Protein AF-A0A1B6MDN5-F1 (afdb_monomer_lite)

Secondary structure (DSSP, 8-state):
-PPP---STT-EE---TTT-GGGTTS---GGGGSS---TTPPP--SS---EEEEEE-TTSGGGHHHHHHHHHHHHTT-S-EEEEEE---SSS-TTT-HHHHHHHHHHHHHHHT-HHHHHHHHHHHHHHHHHH-SS---HHHHHHHHHHH-TT--HHHHHSTT-TT--SHHHHHHHHHHHT--SSSEEEETTEEPPGGG-

Sequence (199 aa):
DYAIDIRDSAVQWINDIELDKQYRRWSSSLMDLLRPTFPGMLRSVRKNLYNLVIIGDPSQRAVWPLVKLMESFYVHTAPLRLGMVFAVNSTATGQEDAGVALLNAYNYVAELKDPYQGLSFITDVYATVKTEGDRDVEVSDVVKLLRVRYHSADVEEILGPDTDYDTGRKLASDFVQRSGLRNMPQALINGIPLPEKSL

Radius of gyration: 17.39 Å; chains: 1; bounding box: 49×42×45 Å

InterPro domains:
  IPR009448 UDP-glucose:Glycoprotein Glucosyltransferase [PTHR11226] (2-197)
  IPR040692 UGGT, thioredoxin-like domain 3 [PF18402] (4-197)

pLDDT: mean 91.29, std 6.06, range [58.41, 97.44]

Organism: NCBI:txid36148

Structure (mmCIF, N/CA/C/O backbone):
data_AF-A0A1B6MDN5-F1
#
_entry.id   AF-A0A1B6MDN5-F1
#
loop_
_atom_site.group_PDB
_atom_site.id
_atom_site.type_symbol
_atom_site.label_atom_id
_atom_site.label_alt_id
_atom_site.label_comp_id
_atom_site.label_asym_id
_atom_site.label_entity_id
_atom_site.label_seq_id
_atom_site.pdbx_PDB_ins_code
_atom_site.Cartn_x
_atom_site.Cartn_y
_atom_site.Cartn_z
_atom_site.occupancy
_atom_site.B_iso_or_equiv
_atom_site.auth_seq_id
_atom_site.auth_comp_id
_atom_site.auth_asym_id
_atom_site.auth_atom_id
_atom_site.pdbx_PDB_model_num
ATOM 1 N N . ASP A 1 1 ? 12.233 -23.278 0.253 1.00 59.94 1 ASP A N 1
ATOM 2 C CA . ASP A 1 1 ? 11.385 -22.148 0.669 1.00 59.94 1 ASP A CA 1
ATOM 3 C C . ASP A 1 1 ? 10.035 -22.220 -0.006 1.00 59.94 1 ASP A C 1
ATOM 5 O O . ASP A 1 1 ? 9.971 -22.517 -1.194 1.00 59.94 1 ASP A O 1
ATOM 9 N N . TYR A 1 2 ? 8.969 -22.033 0.770 1.00 79.00 2 TYR A N 1
ATOM 10 C CA . TYR A 1 2 ? 7.607 -21.956 0.250 1.00 79.00 2 TYR A CA 1
ATOM 11 C C . TYR A 1 2 ? 7.322 -20.508 -0.146 1.00 79.00 2 TYR A C 1
ATOM 13 O O . TYR A 1 2 ? 7.561 -19.596 0.644 1.00 79.00 2 TYR A O 1
ATOM 21 N N . ALA A 1 3 ? 6.841 -20.307 -1.371 1.00 85.12 3 ALA A N 1
ATOM 22 C CA . ALA A 1 3 ? 6.380 -19.007 -1.837 1.00 85.12 3 ALA A CA 1
ATOM 23 C C . ALA A 1 3 ? 4.860 -18.914 -1.660 1.00 85.12 3 ALA A C 1
ATOM 25 O O . ALA A 1 3 ? 4.128 -19.830 -2.039 1.00 85.12 3 ALA A O 1
ATOM 26 N N . ILE A 1 4 ? 4.400 -17.809 -1.085 1.00 89.88 4 ILE A N 1
ATOM 27 C CA . ILE A 1 4 ? 2.988 -17.444 -0.983 1.00 89.88 4 ILE A CA 1
ATOM 28 C C . ILE A 1 4 ? 2.572 -16.788 -2.305 1.00 89.88 4 ILE A C 1
ATOM 30 O O . ILE A 1 4 ? 3.317 -15.977 -2.861 1.00 89.88 4 ILE A O 1
ATOM 34 N N . ASP A 1 5 ? 1.387 -17.126 -2.820 1.00 89.69 5 ASP A N 1
ATOM 35 C CA . ASP A 1 5 ? 0.857 -16.471 -4.019 1.00 89.69 5 ASP A CA 1
ATOM 36 C C . ASP A 1 5 ? 0.409 -15.042 -3.685 1.00 89.69 5 ASP A C 1
ATOM 38 O O . ASP A 1 5 ? -0.592 -14.832 -3.009 1.00 89.69 5 ASP A O 1
ATOM 42 N N . ILE A 1 6 ? 1.168 -14.056 -4.162 1.00 90.56 6 ILE A N 1
ATOM 43 C CA . ILE A 1 6 ? 0.928 -12.621 -3.944 1.00 90.56 6 ILE A CA 1
ATOM 44 C C . ILE A 1 6 ? 0.023 -11.983 -5.006 1.00 90.56 6 ILE A C 1
ATOM 46 O O . ILE A 1 6 ? -0.159 -10.769 -5.007 1.00 90.56 6 ILE A O 1
ATOM 50 N N . ARG A 1 7 ? -0.544 -12.766 -5.933 1.00 89.06 7 ARG A N 1
ATOM 51 C CA . ARG A 1 7 ? -1.483 -12.270 -6.962 1.00 89.06 7 ARG A CA 1
ATOM 52 C C . ARG A 1 7 ? -2.922 -12.164 -6.445 1.00 89.06 7 ARG A C 1
ATOM 54 O O . ARG A 1 7 ? -3.866 -12.159 -7.231 1.00 89.06 7 ARG A O 1
ATOM 61 N N . ASP A 1 8 ? -3.085 -12.125 -5.130 1.00 89.88 8 ASP A N 1
ATOM 62 C CA . ASP A 1 8 ? -4.377 -12.077 -4.463 1.00 89.88 8 ASP A CA 1
ATOM 63 C C . ASP A 1 8 ? -4.956 -10.653 -4.456 1.00 89.88 8 ASP A C 1
ATOM 65 O O . ASP A 1 8 ? -4.220 -9.667 -4.417 1.00 89.88 8 ASP A O 1
ATOM 69 N N . SER A 1 9 ? -6.287 -10.542 -4.471 1.00 90.69 9 SER A N 1
ATOM 70 C CA . SER A 1 9 ? -6.995 -9.253 -4.408 1.00 90.69 9 SER A CA 1
ATOM 71 C C . SER A 1 9 ? -6.879 -8.572 -3.041 1.00 90.69 9 SER A C 1
ATOM 73 O O . SER A 1 9 ? -7.203 -7.396 -2.915 1.00 90.69 9 SER A O 1
ATOM 75 N N . ALA A 1 10 ? -6.401 -9.291 -2.025 1.00 92.56 10 ALA A N 1
ATOM 76 C CA . ALA A 1 10 ? -6.042 -8.731 -0.729 1.00 92.56 10 ALA A CA 1
ATOM 77 C C . ALA A 1 10 ? -4.851 -7.759 -0.780 1.00 92.56 10 ALA A C 1
ATOM 79 O O . ALA A 1 10 ? -4.702 -6.931 0.119 1.00 92.56 10 ALA A O 1
ATOM 80 N N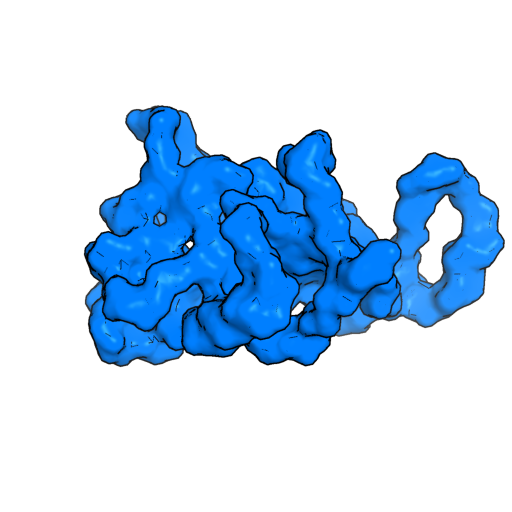 . VAL A 1 11 ? -3.982 -7.871 -1.793 1.00 95.19 11 VAL A N 1
ATOM 81 C CA . VAL A 1 11 ? -2.799 -7.013 -1.922 1.00 95.19 11 VAL A CA 1
ATOM 82 C C . VAL A 1 11 ? -3.194 -5.691 -2.566 1.00 95.19 11 VAL A C 1
ATOM 84 O O . VAL A 1 11 ? -3.535 -5.638 -3.749 1.00 95.19 11 VAL A O 1
ATOM 87 N N . GLN A 1 12 ? -3.085 -4.607 -1.803 1.00 95.25 12 GLN A N 1
ATOM 88 C CA . GLN A 1 12 ? -3.268 -3.258 -2.318 1.00 95.25 12 GLN A CA 1
ATOM 89 C C . GLN A 1 12 ? -1.948 -2.757 -2.907 1.00 95.25 12 GLN A C 1
ATOM 91 O O . GLN A 1 12 ? -0.965 -2.549 -2.194 1.00 95.25 12 GLN A O 1
ATOM 96 N N . TRP A 1 13 ? -1.906 -2.618 -4.232 1.00 96.50 13 TRP A N 1
ATOM 97 C CA . TRP A 1 13 ? -0.719 -2.172 -4.961 1.00 96.50 13 TRP A CA 1
ATOM 98 C C . TRP A 1 13 ? -0.616 -0.648 -4.968 1.00 96.50 13 TRP A C 1
ATOM 100 O O . TRP A 1 13 ? -1.558 0.041 -5.347 1.00 96.50 13 TRP A O 1
ATOM 110 N N . ILE A 1 14 ? 0.555 -0.134 -4.601 1.00 96.75 14 ILE A N 1
ATOM 111 C CA . ILE A 1 14 ? 0.814 1.309 -4.490 1.00 96.75 14 ILE A CA 1
ATOM 112 C C . ILE A 1 14 ? 1.334 1.896 -5.801 1.00 96.75 14 ILE A C 1
ATOM 114 O O . ILE A 1 14 ? 1.105 3.066 -6.095 1.00 96.75 14 ILE A O 1
ATOM 118 N N . ASN A 1 15 ? 2.046 1.093 -6.589 1.00 96.38 15 ASN A N 1
ATOM 119 C CA . ASN A 1 15 ? 2.606 1.492 -7.873 1.00 96.38 15 ASN A CA 1
ATOM 120 C C . ASN A 1 15 ? 2.449 0.391 -8.930 1.00 96.38 15 ASN A C 1
ATOM 122 O O . ASN A 1 15 ? 2.281 -0.798 -8.634 1.00 96.38 15 ASN A O 1
ATOM 126 N N . ASP A 1 16 ? 2.584 0.804 -10.185 1.00 95.94 16 ASP A N 1
ATOM 127 C CA . ASP A 1 16 ? 2.665 -0.061 -11.350 1.00 95.94 16 ASP A CA 1
ATOM 128 C C . ASP A 1 16 ? 3.896 0.298 -12.196 1.00 95.94 16 ASP A C 1
ATOM 130 O O . ASP A 1 16 ? 3.961 1.331 -12.867 1.00 95.94 16 ASP A O 1
ATOM 134 N N . ILE A 1 17 ? 4.887 -0.601 -12.187 1.00 95.62 17 ILE A N 1
ATOM 135 C CA . ILE A 1 17 ? 6.152 -0.439 -12.918 1.00 95.62 17 ILE A CA 1
ATOM 136 C C . ILE A 1 17 ? 5.935 -0.296 -14.431 1.00 95.62 17 ILE A C 1
ATOM 138 O O . ILE A 1 17 ? 6.742 0.338 -15.112 1.00 95.62 17 ILE A O 1
ATOM 142 N N . GLU A 1 18 ? 4.883 -0.894 -14.987 1.00 95.06 18 GLU A N 1
ATOM 143 C CA . GLU A 1 18 ? 4.652 -0.923 -16.430 1.00 95.06 18 GLU A CA 1
ATOM 144 C C . GLU A 1 18 ? 3.878 0.301 -16.928 1.00 95.06 18 GLU A C 1
ATOM 146 O O . GLU A 1 18 ? 4.105 0.739 -18.065 1.00 95.06 18 GLU A O 1
ATOM 151 N N . LEU A 1 19 ? 3.007 0.854 -16.076 1.00 94.88 19 LEU A N 1
ATOM 152 C CA . LEU A 1 19 ? 2.033 1.883 -16.438 1.00 94.88 19 LEU A CA 1
ATOM 153 C C . LEU A 1 19 ? 2.338 3.273 -15.862 1.00 94.88 19 LEU A C 1
ATOM 155 O O . LEU A 1 19 ? 2.033 4.272 -16.524 1.00 94.88 19 LEU A O 1
ATOM 159 N N . ASP A 1 20 ? 2.960 3.376 -14.684 1.00 95.19 20 ASP A N 1
ATOM 160 C CA . ASP A 1 20 ? 3.109 4.675 -14.028 1.00 95.19 20 ASP A CA 1
ATOM 161 C C . ASP A 1 20 ? 4.064 5.608 -14.776 1.00 95.19 20 ASP A C 1
ATOM 163 O O . ASP A 1 20 ? 5.121 5.236 -15.302 1.00 95.19 20 ASP A O 1
ATOM 167 N N . LYS A 1 21 ? 3.716 6.900 -14.754 1.00 93.75 21 LYS A N 1
ATOM 168 C CA . LYS A 1 21 ? 4.460 7.961 -15.451 1.00 93.75 21 LYS A CA 1
ATOM 169 C C . LYS A 1 21 ? 5.928 8.031 -15.023 1.00 93.75 21 LYS A C 1
ATOM 171 O O . LYS A 1 21 ? 6.779 8.337 -15.861 1.00 93.75 21 LYS A O 1
ATOM 176 N N . GLN A 1 22 ? 6.234 7.733 -13.759 1.00 93.00 22 GLN A N 1
ATOM 177 C CA . GLN A 1 22 ? 7.595 7.800 -13.219 1.00 93.00 22 GLN A CA 1
ATOM 178 C C . GLN A 1 22 ? 8.552 6.783 -13.859 1.00 93.00 22 GLN A C 1
ATOM 180 O O . GLN A 1 22 ? 9.733 7.082 -14.040 1.00 93.00 22 GLN A O 1
ATOM 185 N N . TYR A 1 23 ? 8.039 5.640 -14.327 1.00 94.81 23 TYR A N 1
ATOM 186 C CA . TYR A 1 23 ? 8.839 4.594 -14.974 1.00 94.81 23 TYR A CA 1
ATOM 187 C C . TYR A 1 23 ? 8.906 4.737 -16.495 1.00 94.81 23 TYR A C 1
ATOM 189 O O . TYR A 1 23 ? 9.571 3.956 -17.173 1.00 94.81 23 TYR A O 1
ATOM 197 N N . ARG A 1 24 ? 8.266 5.760 -17.079 1.00 93.94 24 ARG A N 1
ATOM 198 C CA . ARG A 1 24 ? 8.168 5.925 -18.540 1.00 93.94 24 ARG A CA 1
ATOM 199 C C . ARG A 1 24 ? 9.526 5.999 -19.242 1.00 93.94 24 ARG A C 1
ATOM 201 O O . ARG A 1 24 ? 9.625 5.585 -20.395 1.00 93.94 24 ARG A O 1
ATOM 208 N N . ARG A 1 25 ? 10.551 6.522 -18.558 1.00 93.38 25 ARG A N 1
ATOM 209 C CA . ARG A 1 25 ? 11.929 6.640 -19.072 1.00 93.38 25 ARG A CA 1
ATOM 210 C C . ARG A 1 25 ? 12.671 5.303 -19.125 1.00 93.38 25 ARG A C 1
ATOM 212 O O . ARG A 1 25 ? 13.713 5.225 -19.767 1.00 93.38 25 ARG A O 1
ATOM 219 N N . TRP A 1 26 ? 12.175 4.278 -18.439 1.00 94.56 26 TRP A N 1
ATOM 220 C CA . TRP A 1 26 ? 12.806 2.967 -18.415 1.00 94.56 26 TRP A CA 1
ATOM 221 C C . TRP A 1 26 ? 12.492 2.203 -19.697 1.00 94.56 26 TRP A C 1
ATOM 223 O O . TRP A 1 26 ? 11.398 2.290 -20.258 1.00 94.56 26 TRP A O 1
ATOM 233 N N . SER A 1 27 ? 13.473 1.432 -20.151 1.00 93.62 27 SER A N 1
ATOM 234 C CA . SER A 1 27 ? 13.315 0.540 -21.292 1.00 93.62 27 SER A CA 1
ATOM 235 C C . SER A 1 27 ? 12.434 -0.649 -20.916 1.00 93.62 27 SER A C 1
ATOM 237 O O . SER A 1 27 ? 12.508 -1.174 -19.805 1.00 93.62 27 SER A O 1
ATOM 239 N N . SER A 1 28 ? 11.602 -1.089 -21.857 1.00 93.75 28 SER A N 1
ATOM 240 C CA . SER A 1 28 ? 10.767 -2.286 -21.722 1.00 93.75 28 SER A CA 1
ATOM 241 C C . SER A 1 28 ? 11.471 -3.568 -22.186 1.00 93.75 28 SER A C 1
ATOM 243 O O . SER A 1 28 ? 10.851 -4.632 -22.182 1.00 93.75 28 SER A O 1
ATOM 245 N N . SER A 1 29 ? 12.728 -3.477 -22.638 1.00 94.38 29 SER A N 1
ATOM 246 C CA . SER A 1 29 ? 13.493 -4.615 -23.152 1.00 94.38 29 SER A CA 1
ATOM 247 C C . SER A 1 29 ? 14.108 -5.431 -22.019 1.00 94.38 29 SER A C 1
ATOM 249 O O . SER A 1 29 ? 14.915 -4.927 -21.242 1.00 94.38 29 SER A O 1
ATOM 251 N N . LEU A 1 30 ? 13.804 -6.729 -21.978 1.00 92.62 30 LEU A N 1
ATOM 252 C CA . LEU A 1 30 ? 14.421 -7.657 -21.024 1.00 92.62 30 LEU A CA 1
ATOM 253 C C . LEU A 1 30 ? 15.915 -7.889 -21.292 1.00 92.62 30 LEU A C 1
ATOM 255 O O . LEU A 1 30 ? 16.632 -8.308 -20.388 1.00 92.62 30 LEU A O 1
ATOM 259 N N . MET A 1 31 ? 16.418 -7.556 -22.489 1.00 92.19 31 MET A N 1
ATOM 260 C CA . MET A 1 31 ? 17.856 -7.632 -22.790 1.00 92.19 31 MET A CA 1
ATOM 261 C C . MET A 1 31 ? 18.689 -6.713 -21.888 1.00 92.19 31 MET A C 1
ATOM 263 O O . MET A 1 31 ? 19.880 -6.941 -21.691 1.00 92.19 31 MET A O 1
ATOM 267 N N . ASP A 1 32 ? 18.062 -5.705 -21.279 1.00 88.88 32 ASP A N 1
ATOM 268 C CA . ASP A 1 32 ? 18.722 -4.814 -20.331 1.00 88.88 32 ASP A CA 1
ATOM 269 C C . ASP A 1 32 ? 19.139 -5.489 -19.027 1.00 88.88 32 ASP A C 1
ATOM 271 O O . ASP A 1 32 ? 20.030 -4.969 -18.351 1.00 88.88 32 ASP A O 1
ATOM 275 N N . LEU A 1 33 ? 18.554 -6.649 -18.710 1.00 89.88 33 LEU A N 1
ATOM 276 C CA . LEU A 1 33 ? 18.972 -7.495 -17.592 1.00 89.88 33 LEU A CA 1
ATOM 277 C C . LEU A 1 33 ? 20.322 -8.175 -17.853 1.00 89.88 33 LEU A C 1
ATOM 279 O O . LEU A 1 33 ? 21.052 -8.454 -16.909 1.00 89.88 33 LEU A O 1
ATOM 283 N N . LEU A 1 34 ? 20.666 -8.419 -19.121 1.00 89.50 34 LEU A N 1
ATOM 284 C CA . LEU A 1 34 ? 21.900 -9.108 -19.519 1.00 89.50 34 LEU A CA 1
ATOM 285 C C . LEU A 1 34 ? 23.099 -8.162 -19.633 1.00 89.50 34 LEU A C 1
ATOM 287 O O . LEU A 1 34 ? 24.240 -8.605 -19.761 1.00 89.50 34 LEU A O 1
ATOM 291 N N . ARG A 1 35 ? 22.860 -6.847 -19.616 1.00 87.38 35 ARG A N 1
ATOM 292 C CA . ARG A 1 35 ? 23.935 -5.860 -19.683 1.00 87.38 35 ARG A CA 1
ATOM 293 C C . ARG A 1 35 ? 24.760 -5.914 -18.387 1.00 87.38 35 ARG A C 1
ATOM 295 O O . ARG A 1 35 ? 24.167 -5.902 -17.306 1.00 87.38 35 ARG A O 1
ATOM 302 N N . PRO A 1 36 ? 26.104 -5.887 -18.463 1.00 86.56 36 PRO A N 1
ATOM 303 C CA . PRO A 1 36 ? 26.958 -5.865 -17.278 1.00 86.56 36 PRO A CA 1
ATOM 304 C C . PRO A 1 36 ? 26.559 -4.758 -16.292 1.00 86.56 36 PRO A C 1
ATOM 306 O O . PRO A 1 36 ? 26.179 -3.656 -16.701 1.00 86.56 36 PRO A O 1
ATOM 309 N N . THR A 1 37 ? 26.604 -5.068 -14.996 1.00 84.25 37 THR A N 1
ATOM 310 C CA . THR A 1 37 ? 26.222 -4.181 -13.887 1.00 84.25 37 THR A CA 1
ATOM 311 C C . THR A 1 37 ? 27.093 -4.446 -12.669 1.00 84.25 37 THR A C 1
ATOM 313 O O . THR A 1 37 ? 27.697 -5.515 -12.565 1.00 84.25 37 THR A O 1
ATOM 316 N N . PHE A 1 38 ? 27.147 -3.494 -11.739 1.00 83.94 38 PHE A N 1
ATOM 317 C CA . PHE A 1 38 ? 27.788 -3.732 -10.452 1.00 83.94 38 PHE A CA 1
ATOM 318 C C . PHE A 1 38 ? 27.027 -4.814 -9.668 1.00 83.94 38 PHE A C 1
ATOM 320 O O . PHE A 1 38 ? 25.789 -4.790 -9.658 1.00 83.94 38 PHE A O 1
ATOM 327 N N . PRO A 1 39 ? 27.734 -5.751 -9.011 1.00 80.25 39 PRO A N 1
ATOM 328 C CA . PRO A 1 39 ? 27.106 -6.760 -8.167 1.00 80.25 39 PRO A CA 1
ATOM 329 C C . PRO A 1 39 ? 26.161 -6.122 -7.140 1.00 80.25 39 PRO A C 1
ATOM 331 O O . PRO A 1 39 ? 26.522 -5.147 -6.486 1.00 80.25 39 PRO A O 1
ATOM 334 N N . GLY A 1 40 ? 24.949 -6.665 -7.015 1.00 79.69 40 GLY A N 1
ATOM 335 C CA . GLY A 1 40 ? 23.932 -6.187 -6.069 1.00 79.69 40 GLY A CA 1
ATOM 336 C C . GLY A 1 40 ? 23.034 -5.048 -6.570 1.00 79.69 40 GLY A C 1
ATOM 337 O O . GLY A 1 40 ? 22.057 -4.726 -5.901 1.00 79.69 40 GLY A O 1
ATOM 338 N N . MET A 1 41 ? 23.295 -4.462 -7.744 1.00 83.44 41 MET A N 1
ATOM 339 C CA . MET A 1 41 ? 22.432 -3.413 -8.298 1.00 83.44 41 MET A CA 1
ATOM 340 C C . MET A 1 41 ? 21.265 -4.006 -9.098 1.00 83.44 41 MET A C 1
ATOM 342 O O . MET A 1 41 ? 21.475 -4.690 -10.104 1.00 83.44 41 MET A O 1
ATOM 346 N N . LEU A 1 42 ? 20.030 -3.697 -8.689 1.00 84.56 42 LEU A N 1
ATOM 347 C CA . LEU A 1 42 ? 18.833 -4.036 -9.460 1.00 84.56 42 LEU A CA 1
ATOM 348 C C . LEU A 1 42 ? 18.739 -3.162 -10.714 1.00 84.56 42 LEU A C 1
ATOM 350 O O . LEU A 1 42 ? 18.956 -1.951 -10.674 1.00 84.56 42 LEU A O 1
ATOM 354 N N . ARG A 1 43 ? 18.401 -3.780 -11.847 1.00 87.69 43 ARG A N 1
ATOM 355 C CA . ARG A 1 43 ? 18.271 -3.077 -13.125 1.00 87.69 43 ARG A CA 1
ATOM 356 C C . ARG A 1 43 ? 16.890 -2.448 -13.249 1.00 87.69 43 ARG A C 1
ATOM 358 O O . ARG A 1 43 ? 15.876 -3.128 -13.131 1.00 87.69 43 ARG A O 1
ATOM 365 N N . SER A 1 44 ? 16.870 -1.163 -13.580 1.00 90.56 44 SER A N 1
ATOM 366 C CA . SER A 1 44 ? 15.661 -0.437 -13.960 1.00 90.56 44 SER A CA 1
ATOM 367 C C . SER A 1 44 ? 15.161 -0.901 -15.329 1.00 90.56 4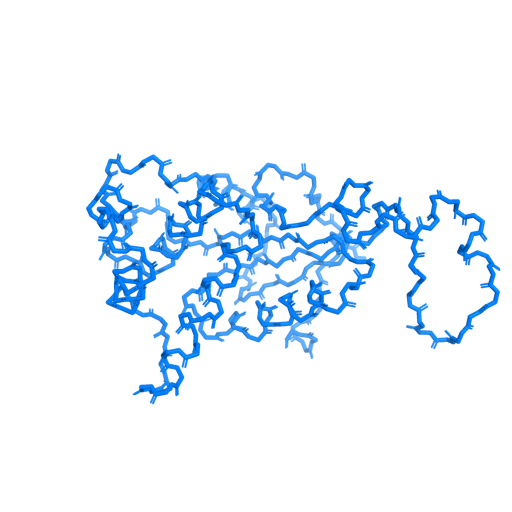4 SER A C 1
ATOM 369 O O . SER A 1 44 ? 15.660 -0.466 -16.368 1.00 90.56 44 SER A O 1
ATOM 371 N N . VAL A 1 45 ? 14.177 -1.798 -15.326 1.00 93.44 45 VAL A N 1
ATOM 372 C CA . VAL A 1 45 ? 13.459 -2.269 -16.517 1.00 93.44 45 VAL A CA 1
ATOM 373 C C . VAL A 1 45 ? 11.974 -2.047 -16.279 1.00 93.44 45 VAL A C 1
ATOM 375 O O . VAL A 1 45 ? 11.472 -2.341 -15.198 1.00 93.44 45 VAL A O 1
ATOM 378 N N . ARG A 1 46 ? 11.260 -1.524 -17.281 1.00 95.25 46 ARG A N 1
ATOM 379 C CA . ARG A 1 46 ? 9.824 -1.210 -17.209 1.00 95.25 46 ARG A CA 1
ATOM 380 C C . ARG A 1 46 ? 8.963 -2.474 -17.328 1.00 95.25 46 ARG A C 1
ATOM 382 O O . ARG A 1 46 ? 8.190 -2.621 -18.276 1.00 95.25 46 ARG A O 1
ATOM 389 N N . LYS A 1 47 ? 9.204 -3.428 -16.426 1.00 95.12 47 LYS A N 1
ATOM 390 C CA . LYS A 1 47 ? 8.583 -4.753 -16.352 1.00 95.12 47 LYS A CA 1
ATOM 391 C C . LYS A 1 47 ? 8.348 -5.155 -14.903 1.00 95.12 47 LYS A C 1
ATOM 393 O O . LYS A 1 47 ? 9.205 -4.915 -14.054 1.00 95.12 47 LYS A O 1
ATOM 398 N N . ASN A 1 48 ? 7.217 -5.804 -14.637 1.00 94.38 48 ASN A N 1
ATOM 399 C CA . ASN A 1 48 ? 6.886 -6.282 -13.297 1.00 94.38 48 ASN A CA 1
ATOM 400 C C . ASN A 1 48 ? 7.686 -7.551 -12.922 1.00 94.38 48 ASN A C 1
ATOM 402 O O . ASN A 1 48 ? 7.207 -8.670 -13.099 1.00 94.38 48 ASN A O 1
ATOM 406 N N . LEU A 1 49 ? 8.925 -7.375 -12.451 1.00 93.56 49 LEU A N 1
ATOM 407 C CA . LEU A 1 49 ? 9.864 -8.473 -12.153 1.00 93.56 49 LEU A CA 1
ATOM 408 C C . LEU A 1 49 ? 10.051 -8.740 -10.655 1.00 93.56 49 LEU A C 1
ATOM 410 O O . LEU A 1 49 ? 10.283 -9.879 -10.243 1.00 93.56 49 LEU A O 1
ATOM 414 N N . TYR A 1 50 ? 9.986 -7.685 -9.848 1.00 94.19 50 TYR A N 1
ATOM 415 C CA . TYR A 1 50 ? 10.250 -7.739 -8.419 1.00 94.19 50 TYR A CA 1
ATOM 416 C C . TYR A 1 50 ? 9.086 -7.102 -7.680 1.00 94.19 50 TYR A C 1
ATOM 418 O O . TYR A 1 50 ? 8.733 -5.956 -7.946 1.00 94.19 50 TYR A O 1
ATOM 426 N N . ASN A 1 51 ? 8.508 -7.848 -6.749 1.00 95.81 51 ASN A N 1
ATOM 427 C CA . ASN A 1 51 ? 7.365 -7.436 -5.957 1.00 95.81 51 ASN A CA 1
ATOM 428 C C . ASN A 1 51 ? 7.756 -7.487 -4.481 1.00 95.81 51 ASN A C 1
ATOM 430 O O . ASN A 1 51 ? 8.236 -8.521 -4.015 1.00 95.81 51 ASN A O 1
ATOM 434 N N . LEU A 1 52 ? 7.537 -6.392 -3.763 1.00 96.19 52 LEU A N 1
ATOM 435 C CA . LEU A 1 52 ? 7.637 -6.315 -2.314 1.00 96.19 52 LEU A CA 1
ATOM 436 C C . LEU A 1 52 ? 6.225 -6.158 -1.760 1.00 96.19 52 LEU A C 1
ATOM 438 O O . LEU A 1 52 ? 5.570 -5.155 -2.033 1.00 96.19 52 LEU A O 1
ATOM 442 N N . VAL A 1 53 ? 5.776 -7.139 -0.981 1.00 96.50 53 VAL A N 1
ATOM 443 C CA . VAL A 1 53 ? 4.485 -7.087 -0.290 1.00 96.50 53 VAL A CA 1
ATOM 444 C C . VAL A 1 53 ? 4.728 -7.067 1.210 1.00 96.50 53 VAL A C 1
ATOM 446 O O . VAL A 1 53 ? 5.366 -7.975 1.736 1.00 96.50 53 VAL A O 1
ATOM 449 N N . ILE A 1 54 ? 4.237 -6.038 1.896 1.00 95.56 54 ILE A N 1
ATOM 450 C CA . ILE A 1 54 ? 4.314 -5.938 3.358 1.00 95.56 54 ILE A CA 1
ATOM 451 C C . ILE A 1 54 ? 2.956 -6.288 3.946 1.00 95.56 54 ILE A C 1
ATOM 453 O O . ILE A 1 54 ? 1.927 -5.789 3.498 1.00 95.56 54 ILE A O 1
ATOM 457 N N . ILE A 1 55 ? 2.965 -7.155 4.948 1.00 94.81 55 ILE A N 1
ATOM 458 C CA . ILE A 1 55 ? 1.783 -7.632 5.650 1.00 94.81 55 ILE A CA 1
ATOM 459 C C . ILE A 1 55 ? 1.928 -7.211 7.106 1.00 94.81 55 ILE A C 1
ATOM 461 O O . ILE A 1 55 ? 2.918 -7.539 7.764 1.00 94.81 55 ILE A O 1
ATOM 465 N N . GLY A 1 56 ? 0.952 -6.467 7.605 1.00 94.31 56 GLY A N 1
ATOM 466 C CA . GLY A 1 56 ? 0.961 -6.000 8.982 1.00 94.31 56 GLY A CA 1
ATOM 467 C C . GLY A 1 56 ? -0.117 -4.964 9.247 1.00 94.31 56 GLY A C 1
ATOM 468 O O . GLY A 1 56 ? -0.757 -4.457 8.325 1.00 94.31 56 GLY A O 1
ATOM 469 N N . ASP A 1 57 ? -0.300 -4.662 10.523 1.00 95.19 57 ASP A N 1
ATOM 470 C CA . ASP A 1 57 ? -1.142 -3.564 10.974 1.00 95.19 57 ASP A CA 1
ATOM 471 C C . ASP A 1 57 ? -0.316 -2.262 10.993 1.00 95.19 57 ASP A C 1
ATOM 473 O O . ASP A 1 57 ? 0.646 -2.172 11.762 1.00 95.19 57 ASP A O 1
ATOM 477 N N . PRO A 1 58 ? -0.644 -1.249 10.168 1.00 94.88 58 PRO A N 1
ATOM 478 C CA . PRO A 1 58 ? 0.088 0.017 10.149 1.00 94.88 58 PRO A CA 1
ATOM 479 C C . PRO A 1 58 ? 0.005 0.788 11.479 1.00 94.88 58 PRO A C 1
ATOM 481 O O . PRO A 1 58 ? 0.859 1.631 11.746 1.00 94.88 58 PRO A O 1
ATOM 484 N N . SER A 1 59 ? -0.973 0.511 12.347 1.00 94.81 59 SER A N 1
ATOM 485 C CA . SER A 1 59 ? -1.053 1.178 13.652 1.00 94.81 59 SER A CA 1
ATOM 486 C C . SER A 1 59 ? 0.098 0.785 14.585 1.00 94.81 59 SER A C 1
ATOM 488 O O . SER A 1 59 ? 0.569 1.610 15.373 1.00 94.81 59 SER A O 1
ATOM 490 N N . GLN A 1 60 ? 0.609 -0.439 14.430 1.00 93.94 60 GLN A N 1
ATOM 491 C CA . GLN A 1 60 ? 1.629 -1.036 15.283 1.00 93.94 60 GLN A CA 1
ATOM 492 C C . GLN A 1 60 ? 3.025 -0.535 14.913 1.00 93.94 60 GLN A C 1
ATOM 494 O O . GLN A 1 60 ? 3.470 -0.626 13.763 1.00 93.94 60 GLN A O 1
ATOM 499 N N . ARG A 1 61 ? 3.788 -0.093 15.913 1.00 90.75 61 ARG A N 1
ATOM 500 C CA . ARG A 1 61 ? 5.129 0.477 15.725 1.00 90.75 61 ARG A CA 1
ATOM 501 C C . ARG A 1 61 ? 6.122 -0.482 15.076 1.00 90.75 61 ARG A C 1
ATOM 503 O O . ARG A 1 61 ? 7.022 -0.037 14.365 1.00 90.75 61 ARG A O 1
ATOM 510 N N . ALA A 1 62 ? 5.938 -1.789 15.267 1.00 90.81 62 ALA A N 1
ATOM 511 C CA . ALA A 1 62 ? 6.746 -2.821 14.619 1.00 90.81 62 ALA A CA 1
ATOM 512 C C . ALA A 1 62 ? 6.705 -2.731 13.079 1.00 90.81 62 ALA A C 1
ATOM 514 O O . ALA A 1 62 ? 7.672 -3.092 12.416 1.00 90.81 62 ALA A O 1
ATOM 515 N N . VAL A 1 63 ? 5.613 -2.215 12.50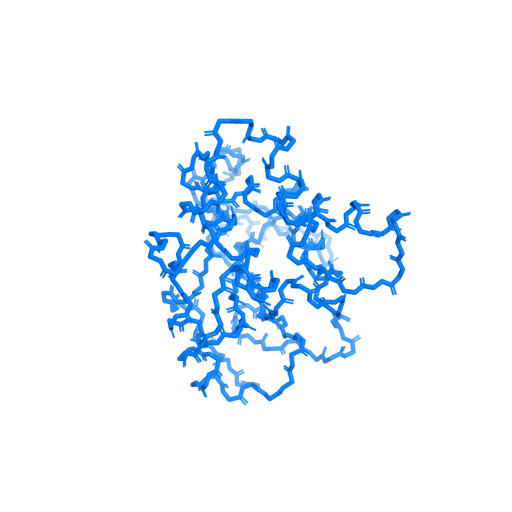1 1.00 93.94 63 VAL A N 1
ATOM 516 C CA . VAL A 1 63 ? 5.392 -2.153 11.045 1.00 93.94 63 VAL A CA 1
ATOM 517 C C . VAL A 1 63 ? 5.900 -0.841 10.439 1.00 93.94 63 VAL A C 1
ATOM 519 O O . VAL A 1 63 ? 6.168 -0.760 9.238 1.00 93.94 63 VAL A O 1
ATOM 522 N N . TRP A 1 64 ? 6.106 0.196 11.255 1.00 94.12 64 TRP A N 1
ATOM 523 C CA . TRP A 1 64 ? 6.492 1.525 10.775 1.00 94.12 64 TRP A CA 1
ATOM 524 C C . TRP A 1 64 ? 7.800 1.550 9.972 1.00 94.12 64 TRP A C 1
ATOM 526 O O . TRP A 1 64 ? 7.829 2.241 8.950 1.00 94.12 64 TRP A O 1
ATOM 536 N N . PRO A 1 65 ? 8.887 0.851 10.373 1.00 93.56 65 PRO A N 1
ATOM 537 C CA . PRO A 1 65 ? 10.121 0.838 9.591 1.00 93.56 65 PRO A CA 1
ATOM 538 C C . PRO A 1 65 ? 9.904 0.278 8.185 1.00 93.56 65 PRO A C 1
ATOM 540 O O . PRO A 1 65 ? 10.413 0.846 7.221 1.00 93.56 65 PRO A O 1
ATOM 543 N N . LEU A 1 66 ? 9.090 -0.774 8.060 1.00 94.75 66 LEU A N 1
ATOM 544 C CA . LEU A 1 66 ? 8.770 -1.419 6.787 1.00 94.75 66 LEU A CA 1
ATOM 545 C C . LEU A 1 66 ? 7.966 -0.491 5.872 1.00 94.75 66 LEU A C 1
ATOM 547 O O . LEU A 1 66 ? 8.287 -0.356 4.693 1.00 94.75 66 LEU A O 1
ATOM 551 N N . VAL A 1 67 ? 6.964 0.203 6.414 1.00 96.00 67 VAL A N 1
ATOM 552 C CA . VAL A 1 67 ? 6.145 1.159 5.648 1.00 96.00 67 VAL A CA 1
ATOM 553 C C . VAL A 1 67 ? 6.973 2.375 5.214 1.00 96.00 67 VAL A C 1
ATOM 555 O O . VAL A 1 67 ? 6.887 2.800 4.065 1.00 96.00 67 VAL A O 1
ATOM 558 N N . LYS A 1 68 ? 7.854 2.896 6.079 1.00 95.06 68 LYS A N 1
ATOM 559 C CA . LYS A 1 68 ? 8.787 3.980 5.712 1.00 95.06 68 LYS A CA 1
ATOM 560 C C . LYS A 1 68 ? 9.796 3.543 4.655 1.00 95.06 68 LYS A C 1
ATOM 562 O O . LYS A 1 68 ? 10.128 4.312 3.756 1.00 95.06 68 LYS A O 1
ATOM 567 N N . LEU A 1 69 ? 10.284 2.308 4.746 1.00 94.88 69 LEU A N 1
ATOM 568 C CA . LEU A 1 69 ? 11.164 1.730 3.737 1.00 94.88 69 LEU A CA 1
ATOM 569 C C . LEU A 1 69 ? 10.439 1.594 2.390 1.00 94.88 69 LEU A C 1
ATOM 571 O O . LEU A 1 69 ? 11.003 1.934 1.353 1.00 94.88 69 LEU A O 1
ATOM 575 N N . MET A 1 70 ? 9.179 1.157 2.408 1.00 96.19 70 MET A N 1
ATOM 576 C CA . MET A 1 70 ? 8.330 1.092 1.221 1.00 96.19 70 MET A CA 1
ATOM 577 C C . MET A 1 70 ? 8.162 2.470 0.568 1.00 96.19 70 MET A C 1
ATOM 579 O O . MET A 1 70 ? 8.373 2.603 -0.637 1.00 96.19 70 MET A O 1
ATOM 583 N N . GLU A 1 71 ? 7.853 3.504 1.353 1.00 96.06 71 GLU A N 1
ATOM 584 C CA . GLU A 1 71 ? 7.765 4.881 0.854 1.00 96.06 71 GLU A CA 1
ATOM 585 C C . GLU A 1 71 ? 9.101 5.345 0.252 1.00 96.06 71 GLU A C 1
ATOM 587 O O . GLU A 1 71 ? 9.135 5.886 -0.854 1.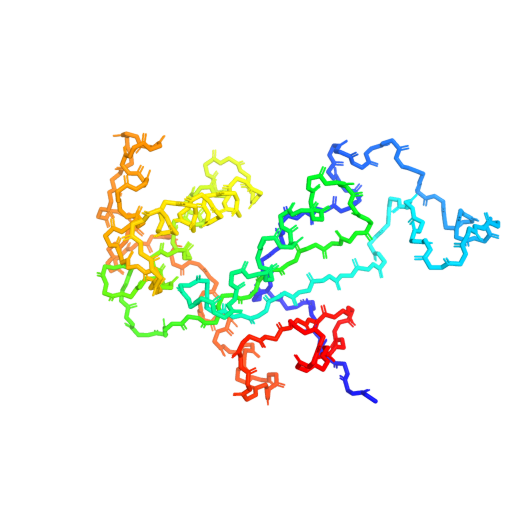00 96.06 71 GLU A O 1
ATOM 592 N N . SER A 1 72 ? 10.221 5.058 0.922 1.00 96.00 72 SER A N 1
ATOM 593 C CA . SER A 1 72 ? 11.561 5.369 0.415 1.00 96.00 72 SER A CA 1
ATOM 594 C C . SER A 1 72 ? 11.837 4.699 -0.938 1.00 96.00 72 SER A C 1
ATOM 596 O O . SER A 1 72 ? 12.336 5.353 -1.859 1.00 96.00 72 SER A O 1
ATOM 598 N N . PHE A 1 73 ? 11.456 3.428 -1.113 1.00 95.38 73 PHE A N 1
ATOM 599 C CA . PHE A 1 73 ? 11.582 2.736 -2.398 1.00 95.38 73 PHE A CA 1
ATOM 600 C C . PHE A 1 73 ? 10.744 3.379 -3.501 1.00 95.38 73 PHE A C 1
ATOM 602 O O . PHE A 1 73 ? 11.220 3.474 -4.635 1.00 95.38 73 PHE A O 1
ATOM 609 N N . TYR A 1 74 ? 9.535 3.847 -3.185 1.00 95.44 74 TYR A N 1
ATOM 610 C CA . TYR A 1 74 ? 8.709 4.568 -4.147 1.00 95.44 74 TYR A CA 1
ATOM 611 C C . TYR A 1 74 ? 9.377 5.885 -4.569 1.00 95.44 74 TYR A C 1
ATOM 613 O O . TYR A 1 74 ? 9.601 6.108 -5.759 1.00 95.44 74 TYR A O 1
ATOM 621 N N . VAL A 1 75 ? 9.770 6.722 -3.600 1.00 95.12 75 VAL A N 1
ATOM 622 C CA . VAL A 1 75 ? 10.371 8.049 -3.838 1.00 95.12 75 VAL A CA 1
ATOM 623 C C . VAL A 1 75 ? 11.673 7.952 -4.635 1.00 95.12 75 VAL A C 1
ATOM 625 O O . VAL A 1 75 ? 11.919 8.757 -5.533 1.00 95.12 75 VAL A O 1
ATOM 628 N N . HIS A 1 76 ? 12.502 6.946 -4.353 1.00 93.56 76 HIS A N 1
ATOM 629 C CA . HIS A 1 76 ? 13.748 6.709 -5.085 1.00 93.56 76 HIS A CA 1
ATOM 630 C C . HIS A 1 76 ? 13.561 5.920 -6.386 1.00 93.56 76 HIS A C 1
ATOM 632 O O . HIS A 1 76 ? 14.548 5.582 -7.042 1.00 93.56 76 HIS A O 1
ATOM 638 N N . THR A 1 77 ? 12.320 5.656 -6.807 1.00 93.06 77 THR A N 1
ATOM 639 C CA . THR A 1 77 ? 11.993 4.912 -8.032 1.00 93.06 77 THR A CA 1
ATOM 640 C C . THR A 1 77 ? 12.710 3.560 -8.101 1.00 93.06 77 THR A C 1
ATOM 642 O O . THR A 1 77 ? 13.279 3.190 -9.125 1.00 93.06 77 THR A O 1
ATOM 645 N N . ALA A 1 78 ? 12.721 2.811 -6.997 1.00 93.50 78 ALA A N 1
ATOM 646 C CA . ALA A 1 78 ? 13.274 1.463 -6.992 1.00 93.50 78 ALA A CA 1
ATOM 647 C C . ALA A 1 78 ? 12.522 0.576 -8.008 1.00 93.50 78 ALA A C 1
ATOM 649 O O . ALA A 1 78 ? 11.318 0.762 -8.211 1.00 93.50 78 ALA A O 1
ATOM 650 N N . PRO A 1 79 ? 13.187 -0.401 -8.656 1.00 93.50 79 PRO A N 1
ATOM 651 C CA . PRO A 1 79 ? 12.552 -1.321 -9.604 1.00 93.50 79 PRO A CA 1
ATOM 652 C C . PRO A 1 79 ? 11.744 -2.408 -8.879 1.00 93.50 79 PRO A C 1
ATOM 654 O O . PRO A 1 79 ? 11.928 -3.596 -9.125 1.00 93.50 79 PRO A O 1
ATOM 657 N N . LEU A 1 80 ? 10.879 -1.993 -7.953 1.00 95.19 80 LEU A N 1
ATOM 658 C CA . LEU A 1 80 ? 10.048 -2.837 -7.104 1.00 95.19 80 LEU A CA 1
ATOM 659 C C . LEU A 1 80 ? 8.589 -2.412 -7.253 1.00 95.19 80 LEU A C 1
ATOM 661 O O . LEU A 1 80 ? 8.255 -1.239 -7.077 1.00 95.19 80 LEU A O 1
ATOM 665 N N . ARG A 1 81 ? 7.712 -3.374 -7.528 1.00 96.38 81 ARG A N 1
ATOM 666 C CA . ARG A 1 81 ? 6.276 -3.203 -7.350 1.00 96.38 81 ARG A CA 1
ATOM 667 C C . ARG A 1 81 ? 5.949 -3.379 -5.870 1.00 96.38 81 ARG A C 1
ATOM 669 O O . ARG A 1 81 ? 6.273 -4.406 -5.282 1.00 96.38 81 ARG A O 1
ATOM 676 N N . LEU A 1 82 ? 5.364 -2.363 -5.266 1.00 97.44 82 LEU A N 1
ATOM 677 C CA . LEU A 1 82 ? 5.124 -2.228 -3.840 1.00 97.44 82 LEU A CA 1
ATOM 678 C C . LEU A 1 82 ? 3.653 -2.511 -3.563 1.00 97.44 82 LEU A C 1
ATOM 680 O O . LEU A 1 82 ? 2.772 -1.907 -4.178 1.00 97.44 82 LEU A O 1
ATOM 684 N N . GLY A 1 83 ? 3.397 -3.429 -2.643 1.00 96.75 83 GLY A N 1
ATOM 685 C CA . GLY A 1 83 ? 2.057 -3.773 -2.195 1.00 96.75 83 GLY A CA 1
ATOM 686 C C . GLY A 1 83 ? 1.982 -3.864 -0.680 1.00 96.75 83 GLY A C 1
ATOM 687 O O . GLY A 1 83 ? 2.963 -4.199 -0.013 1.00 96.75 83 GLY A O 1
ATOM 688 N N . MET A 1 84 ? 0.804 -3.588 -0.138 1.00 95.81 84 MET A N 1
ATOM 689 C CA . MET A 1 84 ? 0.521 -3.724 1.283 1.00 95.81 84 MET A CA 1
ATOM 690 C C . MET A 1 84 ? -0.733 -4.568 1.500 1.00 95.81 84 MET A C 1
ATOM 692 O O . MET A 1 84 ? -1.708 -4.463 0.758 1.00 95.81 84 MET A O 1
ATOM 696 N N . VAL A 1 85 ? -0.695 -5.419 2.520 1.00 95.69 85 VAL A N 1
ATOM 697 C CA . VAL A 1 85 ? -1.850 -6.156 3.031 1.00 95.69 85 VAL A CA 1
ATOM 698 C C . VAL A 1 85 ? -2.094 -5.684 4.457 1.00 95.69 85 VAL A C 1
ATOM 700 O O . VAL A 1 85 ? -1.264 -5.897 5.345 1.00 95.69 85 VAL A O 1
ATOM 703 N N . PHE A 1 86 ? -3.239 -5.044 4.665 1.00 94.94 86 PHE A N 1
ATOM 704 C CA . PHE A 1 86 ? -3.638 -4.488 5.952 1.00 94.94 86 PHE A CA 1
ATOM 705 C C . PHE A 1 86 ? -4.161 -5.600 6.864 1.00 94.94 86 PHE A C 1
ATOM 707 O O . PHE A 1 86 ? -5.329 -5.980 6.806 1.00 94.94 86 PHE A O 1
ATOM 714 N N . ALA A 1 87 ? -3.279 -6.140 7.705 1.00 92.81 87 ALA A N 1
ATOM 715 C CA . ALA A 1 87 ? -3.615 -7.179 8.677 1.00 92.81 87 ALA A CA 1
ATOM 716 C C . ALA A 1 87 ? -4.205 -6.552 9.952 1.00 92.81 87 ALA A C 1
ATOM 718 O O . ALA A 1 87 ? -3.589 -6.591 11.012 1.00 92.81 87 ALA A O 1
ATOM 719 N N . VAL A 1 88 ? -5.373 -5.924 9.812 1.00 92.25 88 VAL A N 1
ATOM 720 C CA . VAL A 1 88 ? -6.052 -5.149 10.865 1.00 92.25 88 VAL A CA 1
ATOM 721 C C . VAL A 1 88 ? -7.195 -5.938 11.510 1.00 92.25 88 VAL A C 1
ATOM 723 O O . VAL A 1 88 ? -7.560 -7.026 11.055 1.00 92.25 88 VAL A O 1
ATOM 726 N N . ASN A 1 89 ? -7.781 -5.386 12.572 1.00 89.81 89 ASN A N 1
ATOM 727 C CA . ASN A 1 89 ? -8.897 -6.000 13.286 1.00 89.81 89 ASN A CA 1
ATOM 728 C C . ASN A 1 89 ? -10.125 -6.214 12.374 1.00 89.81 89 ASN A C 1
ATOM 730 O O . ASN A 1 89 ? -10.597 -5.294 11.705 1.00 89.81 89 ASN A O 1
ATOM 734 N N . SER A 1 90 ? -10.676 -7.430 12.366 1.00 86.25 90 SER A N 1
ATOM 735 C CA . SER A 1 90 ? -11.790 -7.818 11.490 1.00 86.25 90 SER A CA 1
ATOM 736 C C . SER A 1 90 ? -13.175 -7.385 11.982 1.00 86.25 90 SER A C 1
ATOM 738 O O . SER A 1 90 ? -14.125 -7.454 11.206 1.00 86.25 90 SER A O 1
ATOM 740 N N . THR A 1 91 ? -13.323 -7.000 13.254 1.00 87.44 91 THR A N 1
ATOM 741 C CA . THR A 1 91 ? -14.638 -6.716 13.864 1.00 87.44 91 THR A CA 1
ATOM 742 C C . THR A 1 91 ? -14.830 -5.267 14.287 1.00 87.44 91 THR A C 1
ATOM 744 O O . THR A 1 91 ? -15.964 -4.802 14.296 1.00 87.44 91 THR A O 1
ATOM 747 N N . ALA A 1 92 ? -13.755 -4.566 14.647 1.00 90.62 92 ALA A N 1
ATOM 748 C CA . ALA A 1 92 ? -13.825 -3.187 15.132 1.00 90.62 92 ALA A CA 1
ATOM 749 C C . ALA A 1 92 ? -14.114 -2.184 14.002 1.00 90.62 92 ALA A C 1
ATOM 751 O O . ALA A 1 92 ? -13.838 -2.460 12.833 1.00 90.62 92 ALA A O 1
ATOM 752 N N . THR A 1 93 ? -14.650 -1.015 14.336 1.00 90.44 93 THR A N 1
ATOM 753 C CA . THR A 1 93 ? -14.818 0.091 13.374 1.00 90.44 93 THR A CA 1
ATOM 754 C C . THR A 1 93 ? -13.576 0.986 13.315 1.00 90.44 93 THR A C 1
ATOM 756 O O . THR A 1 93 ? -12.704 0.913 14.182 1.00 90.44 93 THR A O 1
ATOM 759 N N . GLY A 1 94 ? -13.498 1.877 12.318 1.00 87.69 94 GLY A N 1
ATOM 760 C CA . GLY A 1 94 ? -12.413 2.862 12.215 1.00 87.69 94 GLY A CA 1
ATOM 761 C C . GLY A 1 94 ? -12.408 3.902 13.342 1.00 87.69 94 GLY A C 1
ATOM 762 O O . GLY A 1 94 ? -11.439 4.636 13.500 1.00 87.69 94 GLY A O 1
ATOM 763 N N . GLN A 1 95 ? -13.471 3.973 14.145 1.00 91.12 95 GLN A N 1
ATOM 764 C CA . GLN A 1 95 ? -13.528 4.810 15.347 1.00 91.12 95 GLN A CA 1
ATOM 765 C C . GLN A 1 95 ? -12.965 4.112 16.588 1.00 91.12 95 GLN A C 1
ATOM 767 O O . GLN A 1 95 ? -12.552 4.776 17.537 1.00 91.12 95 GLN A O 1
ATOM 772 N N . GLU A 1 96 ? -12.962 2.782 16.585 1.00 91.94 96 GLU A N 1
ATOM 773 C CA . GLU A 1 96 ? -12.552 1.956 17.719 1.00 91.94 96 GLU A CA 1
ATOM 774 C C . GLU A 1 96 ? -11.107 1.472 17.579 1.00 91.94 96 GLU A C 1
ATOM 776 O O . GLU A 1 96 ? -10.391 1.376 18.574 1.00 91.94 96 GLU A O 1
ATOM 781 N N . ASP A 1 97 ? -10.673 1.179 16.351 1.00 94.81 97 ASP A N 1
ATOM 782 C CA . ASP A 1 97 ? -9.372 0.586 16.056 1.00 94.81 97 ASP A CA 1
ATOM 783 C C . ASP A 1 97 ? -8.563 1.457 15.090 1.00 94.81 97 ASP A C 1
ATOM 785 O O . ASP A 1 97 ? -9.018 1.821 14.003 1.00 94.81 97 ASP A O 1
ATOM 789 N N . ALA A 1 98 ? -7.332 1.787 15.484 1.00 94.75 98 ALA A N 1
ATOM 790 C CA . ALA A 1 98 ? -6.459 2.664 14.710 1.00 94.75 98 ALA A CA 1
ATOM 791 C C . ALA A 1 98 ? -5.965 2.022 13.404 1.00 94.75 98 ALA A C 1
ATOM 793 O O . ALA A 1 98 ? -5.726 2.735 12.429 1.00 94.75 98 ALA A O 1
ATOM 794 N N . GLY A 1 99 ? -5.827 0.694 13.355 1.00 94.56 99 GLY A N 1
ATOM 795 C CA . GLY A 1 99 ? -5.451 -0.027 12.141 1.00 94.56 99 GLY A CA 1
ATOM 796 C C . GLY A 1 99 ? -6.551 0.068 11.089 1.00 94.56 99 GLY A C 1
ATOM 797 O O . GLY A 1 99 ? -6.286 0.427 9.939 1.00 94.56 99 GLY A O 1
ATOM 798 N N . VAL A 1 100 ? -7.802 -0.163 11.503 1.00 95.56 100 VAL A N 1
ATOM 799 C CA . VAL A 1 100 ? -8.985 0.042 10.649 1.00 95.56 100 VAL A CA 1
ATOM 800 C C . VAL A 1 100 ? -9.111 1.514 10.246 1.00 95.56 100 VAL A C 1
ATOM 802 O O . VAL A 1 100 ? -9.362 1.809 9.080 1.00 95.56 100 VAL A O 1
ATOM 805 N N . ALA A 1 101 ? -8.849 2.450 11.164 1.00 96.06 101 ALA A N 1
ATOM 806 C CA . ALA A 1 101 ? -8.872 3.877 10.854 1.00 96.06 101 ALA A CA 1
ATOM 807 C C . ALA A 1 101 ? -7.874 4.257 9.750 1.00 96.06 101 ALA A C 1
ATOM 809 O O . ALA A 1 101 ? -8.209 5.007 8.832 1.00 96.06 101 ALA A O 1
ATOM 810 N N . LEU A 1 102 ? -6.649 3.725 9.822 1.00 96.44 102 LEU A N 1
ATOM 811 C CA . LEU A 1 102 ? -5.609 3.944 8.818 1.00 96.44 102 LEU A CA 1
ATOM 812 C C . LEU A 1 102 ? -5.952 3.292 7.477 1.00 96.44 102 LEU A C 1
ATOM 814 O O . LEU A 1 102 ? -5.684 3.903 6.447 1.00 96.44 102 LEU A O 1
ATOM 818 N N . LEU A 1 103 ? -6.556 2.099 7.473 1.00 96.31 103 LEU A N 1
ATOM 819 C CA . LEU A 1 103 ? -7.047 1.454 6.251 1.00 96.31 103 LEU A CA 1
ATOM 820 C C . LEU A 1 103 ? -8.119 2.312 5.564 1.00 96.31 103 LEU A C 1
ATOM 822 O O . LEU A 1 103 ? -8.011 2.599 4.372 1.00 96.31 103 LEU A O 1
ATOM 826 N N . ASN A 1 104 ? -9.121 2.769 6.315 1.00 95.88 104 ASN A N 1
ATOM 827 C CA . ASN A 1 104 ? -10.199 3.591 5.768 1.00 95.88 104 ASN A CA 1
ATOM 828 C C . ASN A 1 104 ? -9.667 4.931 5.252 1.00 95.88 104 ASN A C 1
ATOM 830 O O . ASN A 1 104 ? -9.987 5.349 4.140 1.00 95.88 104 ASN A O 1
ATOM 834 N N . ALA A 1 105 ? -8.796 5.584 6.027 1.00 95.62 105 ALA A N 1
ATOM 835 C CA . ALA A 1 105 ? -8.156 6.825 5.611 1.00 95.62 105 ALA A CA 1
ATOM 836 C C . ALA A 1 105 ? -7.266 6.627 4.372 1.00 95.62 105 ALA A C 1
ATOM 838 O O . ALA A 1 105 ? -7.272 7.471 3.476 1.00 95.62 105 ALA A O 1
ATOM 839 N N . TYR A 1 106 ? -6.537 5.510 4.284 1.00 96.50 106 TYR A N 1
ATOM 840 C CA . TYR A 1 106 ? -5.761 5.146 3.101 1.00 96.50 106 TYR A CA 1
ATOM 841 C C . TYR A 1 106 ? -6.660 5.029 1.870 1.00 96.50 106 TYR A C 1
ATOM 843 O O . TYR A 1 106 ? -6.380 5.674 0.861 1.00 96.50 106 TYR A O 1
ATOM 851 N N . ASN A 1 107 ? -7.749 4.263 1.966 1.00 95.69 107 ASN A N 1
ATOM 852 C CA . ASN A 1 107 ? -8.680 4.044 0.861 1.00 95.69 107 ASN A CA 1
ATOM 853 C C . ASN A 1 107 ? -9.341 5.358 0.413 1.00 95.69 107 ASN A C 1
ATOM 855 O O . ASN A 1 107 ? -9.357 5.651 -0.781 1.00 95.69 107 ASN A O 1
ATOM 859 N N . TYR A 1 108 ? -9.780 6.195 1.358 1.00 95.69 108 TYR A N 1
ATOM 860 C CA . TYR A 1 108 ? -10.318 7.529 1.070 1.00 95.69 108 TYR A CA 1
ATOM 861 C C . TYR A 1 108 ? -9.319 8.401 0.295 1.00 95.69 108 TYR A C 1
ATOM 863 O O . TYR A 1 108 ? -9.645 8.993 -0.736 1.00 95.69 108 TYR A O 1
ATOM 871 N N . VAL A 1 109 ? -8.069 8.474 0.763 1.00 95.56 109 VAL A N 1
ATOM 872 C CA . VAL A 1 109 ? -7.035 9.288 0.107 1.00 95.56 109 VAL A CA 1
ATOM 873 C C . VAL A 1 109 ? -6.636 8.709 -1.252 1.00 95.56 109 VAL A C 1
ATOM 875 O O . VAL A 1 109 ? -6.374 9.475 -2.185 1.00 95.56 109 VAL A O 1
ATOM 878 N N . ALA A 1 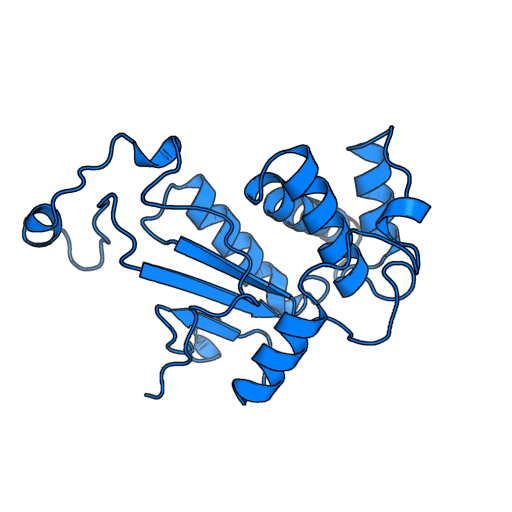110 ? -6.590 7.382 -1.368 1.00 95.12 110 ALA A N 1
ATOM 879 C CA . ALA A 1 110 ? -6.266 6.688 -2.605 1.00 95.12 110 ALA A CA 1
ATOM 880 C C . ALA A 1 110 ? -7.320 6.936 -3.689 1.00 95.12 110 ALA A C 1
ATOM 882 O O . ALA A 1 110 ? -6.953 7.201 -4.833 1.00 95.12 110 ALA A O 1
ATOM 883 N N . GLU A 1 111 ? -8.604 6.917 -3.325 1.00 94.31 111 GLU A N 1
ATOM 884 C CA . GLU A 1 111 ? -9.707 7.232 -4.234 1.00 94.31 111 GLU A CA 1
ATOM 885 C C . GLU A 1 111 ? -9.727 8.716 -4.620 1.00 94.31 111 GLU A C 1
ATOM 887 O O . GLU A 1 111 ? -9.913 9.060 -5.788 1.00 94.31 111 GLU A O 1
ATOM 892 N N . LEU A 1 112 ? -9.466 9.608 -3.660 1.00 93.50 112 LEU A N 1
ATOM 893 C CA . LEU A 1 112 ? -9.438 11.048 -3.907 1.00 93.50 112 LEU A CA 1
ATOM 894 C C . LEU A 1 112 ? -8.272 11.477 -4.815 1.00 93.50 112 LEU A C 1
ATOM 896 O O . LEU A 1 112 ? -8.379 12.475 -5.535 1.00 93.50 112 LEU A O 1
ATOM 900 N N . LYS A 1 113 ? -7.130 10.783 -4.740 1.00 93.19 113 LYS A N 1
ATOM 901 C CA . LYS A 1 113 ? -5.912 11.122 -5.487 1.00 93.19 113 LYS A CA 1
ATOM 902 C C . LYS A 1 113 ? -5.283 9.902 -6.150 1.00 93.19 113 LYS A C 1
ATOM 904 O O . LYS A 1 113 ? -5.507 9.664 -7.333 1.00 93.19 113 LYS A O 1
ATOM 909 N N . ASP A 1 114 ? -4.415 9.212 -5.417 1.00 94.38 114 ASP A N 1
ATOM 910 C CA . ASP A 1 114 ? -3.692 8.037 -5.882 1.00 94.38 114 ASP A CA 1
ATOM 911 C C . ASP A 1 114 ? -3.223 7.176 -4.689 1.00 94.38 114 ASP A C 1
ATOM 913 O O . ASP A 1 114 ? -3.087 7.688 -3.569 1.00 94.38 114 ASP A O 1
ATOM 917 N N . PRO A 1 115 ? -2.947 5.875 -4.904 1.00 95.31 115 PRO A N 1
ATOM 918 C CA . PRO A 1 115 ? -2.519 4.953 -3.846 1.00 95.31 115 PRO A CA 1
ATOM 919 C C . PRO A 1 115 ? -1.248 5.375 -3.094 1.00 95.31 115 PRO A C 1
ATOM 921 O O . PRO A 1 115 ? -1.077 5.040 -1.919 1.00 95.31 115 PRO A O 1
ATOM 924 N N . TYR A 1 116 ? -0.346 6.118 -3.742 1.00 95.56 116 TYR A N 1
ATOM 925 C CA . TYR A 1 116 ? 0.863 6.623 -3.096 1.00 95.56 116 TYR A CA 1
ATOM 926 C C . TYR A 1 116 ? 0.550 7.753 -2.113 1.00 95.56 116 TYR A C 1
ATOM 928 O O . TYR A 1 116 ? 1.129 7.787 -1.030 1.00 95.56 116 TYR A O 1
ATOM 936 N N . GLN A 1 117 ? -0.394 8.645 -2.424 1.00 96.12 117 GLN A N 1
ATOM 937 C CA . GLN A 1 117 ? -0.860 9.652 -1.466 1.00 96.12 117 GLN A CA 1
ATOM 938 C C . GLN A 1 117 ? -1.473 9.000 -0.222 1.00 96.12 117 GLN A C 1
ATOM 940 O O . GLN A 1 117 ? -1.293 9.522 0.877 1.00 96.12 117 GLN A O 1
ATOM 945 N N . GLY A 1 118 ? -2.138 7.850 -0.375 1.00 96.00 118 GLY A N 1
ATOM 946 C CA . GLY A 1 118 ? -2.604 7.040 0.752 1.00 96.00 118 GLY A CA 1
ATOM 947 C C . GLY A 1 118 ? -1.446 6.542 1.621 1.00 96.00 118 GLY A C 1
ATOM 948 O O . GLY A 1 118 ? -1.475 6.696 2.841 1.00 96.00 118 GLY A O 1
ATOM 949 N N . LEU A 1 119 ? -0.384 6.005 1.006 1.00 96.44 119 LEU A N 1
ATOM 950 C CA . LEU A 1 119 ? 0.815 5.564 1.731 1.00 96.44 119 LEU A CA 1
ATOM 951 C C . LEU A 1 119 ? 1.493 6.736 2.457 1.00 96.44 119 LEU A C 1
ATOM 953 O O . LEU A 1 119 ? 1.846 6.620 3.628 1.00 96.44 119 LEU A O 1
ATOM 957 N N . SER A 1 120 ? 1.630 7.867 1.768 1.00 96.38 120 SER A N 1
ATOM 958 C CA . SER A 1 120 ? 2.220 9.092 2.309 1.00 96.38 120 SER A CA 1
ATOM 959 C C . SER A 1 120 ? 1.396 9.660 3.473 1.00 96.38 120 SER A C 1
ATOM 961 O O . SER A 1 120 ? 1.951 10.159 4.448 1.00 96.38 120 SER A O 1
ATOM 963 N N . PHE A 1 121 ? 0.065 9.527 3.444 1.00 96.69 121 PHE A N 1
ATOM 964 C CA . PHE A 1 121 ? -0.774 9.878 4.592 1.00 96.69 121 PHE A CA 1
ATOM 965 C C . PHE A 1 121 ? -0.420 9.046 5.835 1.00 96.69 121 PHE A C 1
ATOM 967 O O . PHE A 1 121 ? -0.255 9.612 6.914 1.00 96.69 121 PHE A O 1
ATOM 974 N N . ILE A 1 122 ? -0.245 7.728 5.690 1.00 96.69 122 ILE A N 1
ATOM 975 C CA . ILE A 1 122 ? 0.138 6.842 6.800 1.00 96.69 122 ILE A CA 1
ATOM 976 C C . ILE A 1 122 ? 1.497 7.257 7.391 1.00 96.69 122 ILE A C 1
ATOM 978 O O . ILE A 1 122 ? 1.648 7.357 8.612 1.00 96.69 122 ILE A O 1
ATOM 982 N N . THR A 1 123 ? 2.496 7.535 6.551 1.00 95.69 123 THR A N 1
ATOM 983 C CA . THR A 1 123 ? 3.838 7.919 7.023 1.00 95.69 123 THR A CA 1
ATOM 984 C C . THR A 1 123 ? 3.860 9.295 7.691 1.00 95.69 123 THR A C 1
ATOM 986 O O . THR A 1 123 ? 4.602 9.494 8.660 1.00 95.69 123 THR A O 1
ATOM 989 N N . ASP A 1 124 ? 2.987 10.208 7.268 1.00 95.12 124 ASP A N 1
ATOM 990 C CA . ASP A 1 124 ? 2.782 11.502 7.917 1.00 95.12 124 ASP A CA 1
ATOM 991 C C . ASP A 1 124 ? 2.100 11.384 9.291 1.00 95.12 124 ASP A C 1
ATOM 993 O O . ASP A 1 124 ? 2.464 12.112 10.227 1.00 95.12 124 ASP A O 1
ATOM 997 N N . VAL A 1 125 ? 1.175 10.428 9.470 1.00 95.00 125 VAL A N 1
ATOM 998 C CA . VAL A 1 125 ? 0.649 10.091 10.808 1.00 95.00 125 VAL A CA 1
ATOM 999 C C . VAL A 1 125 ? 1.804 9.651 11.709 1.00 95.00 125 VAL A C 1
ATOM 1001 O O . VAL A 1 125 ? 1.967 10.190 12.804 1.00 95.00 125 VAL A O 1
ATOM 1004 N N . TYR A 1 126 ? 2.689 8.766 11.234 1.00 94.38 126 TYR A N 1
ATOM 1005 C CA . TYR A 1 126 ? 3.846 8.319 12.022 1.00 94.38 126 TYR A CA 1
ATOM 1006 C C . TYR A 1 126 ? 4.790 9.460 12.413 1.00 94.38 126 TYR A C 1
ATOM 1008 O O . TYR A 1 126 ? 5.392 9.428 13.490 1.00 94.38 126 TYR A O 1
ATOM 1016 N N . ALA A 1 127 ? 4.976 10.451 11.538 1.00 92.06 127 ALA A N 1
ATOM 1017 C CA . ALA A 1 127 ? 5.795 11.624 11.835 1.00 92.06 127 ALA A CA 1
ATOM 1018 C C . ALA A 1 127 ? 5.178 12.478 12.957 1.00 92.06 127 ALA A C 1
ATOM 1020 O O . ALA A 1 127 ? 5.899 12.961 13.836 1.00 92.06 127 ALA A O 1
ATOM 1021 N N . THR A 1 128 ? 3.848 12.597 12.962 1.00 89.69 128 THR A N 1
ATOM 1022 C CA . THR A 1 128 ? 3.093 13.315 13.997 1.00 89.69 128 THR A CA 1
ATOM 1023 C C . THR A 1 128 ? 3.209 12.596 15.342 1.00 89.69 128 THR A C 1
ATOM 1025 O O . THR A 1 128 ? 3.670 13.191 16.314 1.00 89.69 128 THR A O 1
ATOM 1028 N N . VAL A 1 129 ? 2.931 11.289 15.380 1.00 89.38 129 VAL A N 1
ATOM 1029 C CA . VAL A 1 129 ? 2.990 10.488 16.617 1.00 89.38 129 VAL A CA 1
ATOM 1030 C C . VAL A 1 129 ? 4.399 10.444 17.204 1.00 89.38 129 VAL A C 1
ATOM 1032 O O . VAL A 1 129 ? 4.563 10.640 18.403 1.00 89.38 129 VAL A O 1
ATOM 1035 N N . LYS A 1 130 ? 5.445 10.275 16.379 1.00 80.69 130 LYS A N 1
ATOM 1036 C CA . LYS A 1 130 ? 6.844 10.263 16.855 1.00 80.69 130 LYS A CA 1
ATOM 1037 C C . LYS A 1 130 ? 7.241 11.559 17.573 1.00 80.69 130 LYS A C 1
ATOM 1039 O O . LYS A 1 130 ? 8.131 11.536 18.420 1.00 80.69 130 LYS A O 1
ATOM 1044 N N . THR A 1 131 ? 6.616 12.676 17.214 1.00 75.12 131 THR A N 1
ATOM 1045 C CA . THR A 1 131 ? 6.852 13.972 17.860 1.00 75.12 131 THR A CA 1
ATOM 1046 C C . THR A 1 131 ? 6.157 14.057 19.223 1.00 75.12 131 THR A C 1
ATOM 1048 O O . THR A 1 131 ? 6.656 14.732 20.120 1.00 75.12 131 THR A O 1
ATOM 1051 N N . GLU A 1 132 ? 5.034 13.355 19.395 1.00 71.38 132 GLU A N 1
ATOM 1052 C CA . GLU A 1 132 ? 4.198 13.389 20.600 1.00 71.38 132 GLU A CA 1
ATOM 1053 C C . GLU A 1 132 ? 4.550 12.284 21.618 1.00 71.38 132 GLU A C 1
ATOM 1055 O O . GLU A 1 132 ? 4.319 12.464 22.813 1.00 71.38 132 GLU A O 1
ATOM 1060 N N . GLY A 1 133 ? 5.157 11.169 21.188 1.00 72.62 133 GLY A N 1
ATOM 1061 C CA . GLY A 1 133 ? 5.627 10.109 22.084 1.00 72.62 133 GLY A CA 1
ATOM 1062 C C . GLY A 1 133 ? 6.146 8.841 21.391 1.00 72.62 133 GLY A C 1
ATOM 1063 O O . GLY A 1 133 ? 6.053 8.659 20.176 1.00 72.62 133 GLY A O 1
ATOM 1064 N N . ASP A 1 134 ? 6.709 7.930 22.188 1.00 78.19 134 ASP A N 1
ATOM 1065 C CA . ASP A 1 134 ? 7.100 6.581 21.757 1.00 78.19 134 ASP A CA 1
ATOM 1066 C C . ASP A 1 134 ? 5.944 5.594 22.014 1.00 78.19 134 ASP A C 1
ATOM 1068 O O . ASP A 1 134 ? 5.989 4.789 22.940 1.00 78.19 134 ASP A O 1
ATOM 1072 N N . ARG A 1 135 ? 4.856 5.745 21.246 1.00 89.81 135 ARG A N 1
ATOM 1073 C CA . ARG A 1 135 ? 3.647 4.904 21.311 1.00 89.81 135 ARG A CA 1
ATOM 1074 C C . ARG A 1 135 ? 3.189 4.453 19.919 1.00 89.81 135 ARG A C 1
ATOM 1076 O O . ARG A 1 135 ? 3.691 4.964 18.912 1.00 89.81 135 ARG A O 1
ATOM 1083 N N . ASP A 1 136 ? 2.260 3.500 19.889 1.00 91.75 136 ASP A N 1
ATOM 1084 C CA . ASP A 1 136 ? 1.519 3.098 18.687 1.00 91.75 136 ASP A CA 1
ATOM 1085 C C . ASP A 1 136 ? 0.541 4.201 18.242 1.00 91.75 136 ASP A C 1
ATOM 1087 O O . ASP A 1 136 ? 0.270 5.155 18.984 1.00 91.75 136 ASP A O 1
ATOM 1091 N N . VAL A 1 137 ? 0.039 4.094 17.007 1.00 94.31 137 VAL A N 1
ATOM 1092 C CA . VAL A 1 137 ? -0.940 5.051 16.466 1.00 94.31 137 VAL A CA 1
ATOM 1093 C C . VAL A 1 137 ? -2.277 4.887 17.182 1.00 94.31 137 VAL A C 1
ATOM 1095 O O . VAL A 1 137 ? -2.777 3.775 17.331 1.00 94.31 137 VAL A O 1
ATOM 1098 N N . GLU A 1 138 ? -2.888 6.006 17.560 1.00 94.62 138 GLU A N 1
ATOM 1099 C CA . GLU A 1 138 ? -4.250 6.053 18.081 1.00 94.62 138 GLU A CA 1
ATOM 1100 C C . GLU A 1 138 ? -5.208 6.631 17.030 1.00 94.62 138 GLU A C 1
ATOM 1102 O O . GLU A 1 138 ? -4.818 7.390 16.140 1.00 94.62 138 GLU A O 1
ATOM 1107 N N . VAL A 1 139 ? -6.502 6.322 17.157 1.00 94.75 139 VAL A N 1
ATOM 1108 C CA . VAL A 1 139 ? -7.551 6.848 16.260 1.00 94.75 139 VAL A CA 1
ATOM 1109 C C . VAL A 1 139 ? -7.552 8.384 16.245 1.00 94.75 139 VAL A C 1
ATOM 1111 O O . VAL A 1 139 ? -7.751 9.009 15.202 1.00 94.75 139 VAL A O 1
ATOM 1114 N N . SER A 1 140 ? -7.266 9.007 17.391 1.00 93.56 140 SER A N 1
ATOM 1115 C CA . SER A 1 140 ? -7.176 10.462 17.553 1.00 93.56 140 SER A CA 1
ATOM 1116 C C . SER A 1 140 ? -6.138 11.104 16.620 1.00 93.56 140 SER A C 1
ATOM 1118 O O . SER A 1 140 ? -6.400 12.179 16.072 1.00 93.56 140 SER A O 1
ATOM 1120 N N . ASP A 1 141 ? -5.005 10.437 16.379 1.00 94.31 141 ASP A N 1
ATOM 1121 C CA . ASP A 1 141 ? -3.934 10.917 15.498 1.00 94.31 141 ASP A CA 1
ATOM 1122 C C . ASP A 1 141 ? -4.389 10.939 14.037 1.00 94.31 141 ASP A C 1
ATOM 1124 O O . ASP A 1 141 ? -4.170 11.919 13.318 1.00 94.31 141 ASP A O 1
ATOM 1128 N N . VAL A 1 142 ? -5.076 9.870 13.619 1.00 94.44 142 VAL A N 1
ATOM 1129 C CA . VAL A 1 142 ? -5.633 9.725 12.269 1.00 94.44 142 VAL A CA 1
ATOM 1130 C C . VAL A 1 142 ? -6.675 10.811 12.022 1.00 94.44 142 VAL A C 1
ATOM 1132 O O . VAL A 1 142 ? -6.580 11.547 11.041 1.00 94.44 142 VAL A O 1
ATOM 1135 N N . VAL A 1 143 ? -7.621 10.979 12.951 1.00 94.44 143 VAL A N 1
ATOM 1136 C CA . VAL A 1 143 ? -8.674 12.005 12.873 1.00 94.44 143 VAL A CA 1
ATOM 1137 C C . VAL A 1 143 ? -8.078 13.411 12.812 1.00 94.44 143 VAL A C 1
ATOM 1139 O O . VAL A 1 143 ? -8.510 14.237 12.001 1.00 94.44 143 VAL A O 1
ATOM 1142 N N . LYS A 1 144 ? -7.076 13.699 13.651 1.00 93.50 144 LYS A N 1
ATOM 1143 C CA . LYS A 1 144 ? -6.396 14.999 13.689 1.00 93.50 144 LYS A CA 1
ATOM 1144 C C . LYS A 1 144 ? -5.750 15.316 12.344 1.00 93.50 144 LYS A C 1
ATOM 1146 O O . LYS A 1 144 ? -5.991 16.397 11.805 1.00 93.50 144 LYS A O 1
ATOM 1151 N N . LEU A 1 145 ? -4.970 14.389 11.781 1.00 94.06 145 LEU A N 1
ATOM 1152 C CA . LEU A 1 145 ? -4.305 14.620 10.499 1.00 94.06 145 LEU A CA 1
ATOM 1153 C C . LEU A 1 145 ? -5.308 14.719 9.344 1.00 94.06 145 LEU A C 1
ATOM 1155 O O . LEU A 1 145 ? -5.149 15.571 8.468 1.00 94.06 145 LEU A O 1
ATOM 1159 N N . LEU A 1 146 ? -6.357 13.895 9.363 1.00 93.62 146 LEU A N 1
ATOM 1160 C CA . LEU A 1 146 ? -7.392 13.891 8.336 1.00 93.62 146 LEU A CA 1
ATOM 1161 C C . LEU A 1 146 ? -8.119 15.240 8.276 1.00 93.62 146 LEU A C 1
ATOM 1163 O O . LEU A 1 146 ? -8.218 15.823 7.201 1.00 93.62 146 LEU A O 1
ATOM 1167 N N . ARG A 1 147 ? -8.494 15.811 9.428 1.00 92.69 147 ARG A N 1
ATOM 1168 C CA . ARG A 1 147 ? -9.103 17.153 9.505 1.00 92.69 147 ARG A CA 1
ATOM 1169 C C . ARG A 1 147 ? -8.169 18.271 9.042 1.00 92.69 147 ARG A C 1
ATOM 1171 O O . ARG A 1 147 ? -8.623 19.218 8.408 1.00 92.69 147 ARG A O 1
ATOM 1178 N N . VAL A 1 148 ? -6.876 18.175 9.358 1.00 92.75 148 VAL A N 1
ATOM 1179 C CA . VAL A 1 148 ? -5.875 19.191 8.982 1.00 92.75 148 VAL A CA 1
ATOM 1180 C C . VAL A 1 148 ? -5.572 19.159 7.486 1.00 92.75 148 VAL A C 1
ATOM 1182 O O . VAL A 1 148 ? -5.401 20.203 6.861 1.00 92.75 148 VAL A O 1
ATOM 1185 N N . ARG A 1 149 ? -5.465 17.970 6.888 1.00 91.44 149 ARG A N 1
ATOM 1186 C CA . ARG A 1 149 ? -5.099 17.834 5.472 1.00 91.44 149 ARG A CA 1
ATOM 1187 C C . ARG A 1 149 ? -6.311 17.906 4.546 1.00 91.44 149 ARG A C 1
ATOM 1189 O O . ARG A 1 149 ? -6.199 18.436 3.442 1.00 91.44 149 ARG A O 1
ATOM 1196 N N . TYR A 1 150 ? -7.458 17.420 5.006 1.00 91.00 150 TYR A N 1
ATOM 1197 C CA . TYR A 1 150 ? -8.696 17.320 4.244 1.00 91.00 150 TYR A CA 1
ATOM 1198 C C . TYR A 1 150 ? -9.836 17.994 5.012 1.00 91.00 150 TYR A C 1
ATOM 1200 O O . TYR A 1 150 ? -10.727 17.347 5.543 1.00 91.00 150 TYR A O 1
ATOM 1208 N N . HIS A 1 151 ? -9.819 19.326 5.040 1.00 85.31 151 HIS A N 1
ATOM 1209 C CA . HIS A 1 151 ? -10.795 20.150 5.768 1.00 85.31 151 HIS A CA 1
ATOM 1210 C C . HIS A 1 151 ? -12.264 19.892 5.393 1.00 85.31 151 HIS A C 1
ATOM 1212 O O . HIS A 1 151 ? -13.154 20.178 6.187 1.00 85.31 151 HIS A O 1
ATOM 1218 N N . SER A 1 152 ? -12.517 19.402 4.178 1.00 85.00 152 SER A N 1
ATOM 1219 C CA . SER A 1 152 ? -13.859 19.086 3.674 1.00 85.00 152 SER A CA 1
ATOM 1220 C C . SER A 1 152 ? -14.283 17.639 3.929 1.00 85.00 152 SER A C 1
ATOM 1222 O O . SER A 1 152 ? -15.397 17.286 3.568 1.00 85.00 152 SER A O 1
ATOM 1224 N N . ALA A 1 153 ? -13.402 16.804 4.482 1.00 87.31 153 ALA A N 1
ATOM 1225 C CA . ALA A 1 153 ? -13.686 15.399 4.721 1.00 87.31 153 ALA A CA 1
ATOM 1226 C C . ALA A 1 153 ? -14.587 15.229 5.949 1.00 87.31 153 ALA A C 1
ATOM 1228 O O . ALA A 1 153 ? -14.270 15.748 7.026 1.00 87.31 153 ALA A O 1
ATOM 1229 N N . ASP A 1 154 ? -15.674 14.476 5.797 1.00 91.06 154 ASP A N 1
ATOM 1230 C CA . ASP A 1 154 ? -16.482 14.046 6.929 1.00 91.06 154 ASP A CA 1
ATOM 1231 C C . ASP A 1 154 ? -15.825 12.824 7.587 1.00 91.06 154 ASP A C 1
ATOM 1233 O O . ASP A 1 154 ? -15.664 11.759 6.995 1.00 91.06 154 ASP A O 1
ATOM 1237 N N . VAL A 1 155 ? -15.389 13.000 8.834 1.00 91.19 155 VAL A N 1
ATOM 1238 C CA . VAL A 1 155 ? -14.715 11.943 9.594 1.00 91.19 155 VAL A CA 1
ATOM 1239 C C . VAL A 1 155 ? -15.672 10.794 9.910 1.00 91.19 155 VAL A C 1
ATOM 1241 O O . VAL A 1 155 ? -15.226 9.649 9.969 1.00 91.19 155 VAL A O 1
ATOM 1244 N N . GLU A 1 156 ? -16.959 11.083 10.111 1.00 91.25 156 GLU A N 1
ATOM 1245 C CA . GLU A 1 156 ? -17.964 10.056 10.393 1.00 91.25 156 GLU A CA 1
ATOM 1246 C C . GLU A 1 156 ? -18.204 9.189 9.158 1.00 91.25 156 GLU A C 1
ATOM 1248 O O . GLU A 1 156 ? -18.219 7.969 9.260 1.00 91.25 156 GLU A O 1
ATOM 1253 N N . GLU A 1 157 ? -18.292 9.810 7.981 1.00 91.88 157 GLU A N 1
ATOM 1254 C CA . GLU A 1 157 ? -18.428 9.104 6.702 1.00 91.88 157 GLU A CA 1
ATOM 1255 C C . GLU A 1 157 ? -17.229 8.181 6.436 1.00 91.88 157 GLU A C 1
ATOM 1257 O O . GLU A 1 157 ? -17.389 7.069 5.941 1.00 91.88 157 GLU A O 1
ATOM 1262 N N . ILE A 1 158 ? -16.019 8.608 6.816 1.00 91.94 158 ILE A N 1
ATOM 1263 C CA . ILE A 1 158 ? -14.792 7.852 6.539 1.00 91.94 158 ILE A CA 1
ATOM 1264 C C . ILE A 1 158 ? -14.546 6.738 7.562 1.00 91.94 158 ILE A C 1
ATOM 1266 O O . ILE A 1 158 ? -14.149 5.631 7.191 1.00 91.94 158 ILE A O 1
ATOM 1270 N N . LEU A 1 159 ? -14.740 7.009 8.853 1.00 93.12 159 LEU A N 1
ATOM 1271 C CA . LEU A 1 159 ? -14.363 6.092 9.939 1.00 93.12 159 LEU A CA 1
ATOM 1272 C C . LEU A 1 159 ? -15.543 5.351 10.570 1.00 93.12 159 LEU A C 1
ATOM 1274 O O . LEU A 1 159 ? -15.316 4.403 11.328 1.00 93.12 159 LEU A O 1
ATOM 1278 N N . GLY A 1 160 ? -16.769 5.786 10.289 1.00 90.38 160 GLY A N 1
ATOM 1279 C CA . GLY A 1 160 ? -17.990 5.235 10.857 1.00 90.38 160 GLY A CA 1
ATOM 1280 C C . GLY A 1 160 ? -18.268 3.787 10.437 1.00 90.38 160 GLY A C 1
ATOM 1281 O O . GLY A 1 160 ? -17.578 3.223 9.585 1.00 90.38 160 GLY A O 1
ATOM 1282 N N . PRO A 1 161 ? -19.285 3.154 11.044 1.00 88.69 161 PRO A N 1
ATOM 1283 C CA . PRO A 1 161 ? -19.618 1.749 10.805 1.00 88.69 161 PRO A CA 1
ATOM 1284 C C . PRO A 1 161 ? -20.117 1.468 9.380 1.00 88.69 161 PRO A C 1
ATOM 1286 O O . PRO A 1 161 ? -19.893 0.372 8.872 1.00 88.69 161 PRO A O 1
ATOM 1289 N N . ASP A 1 162 ? -20.754 2.454 8.744 1.00 88.88 162 ASP A N 1
ATOM 1290 C CA . ASP A 1 162 ? -21.356 2.350 7.408 1.00 88.88 162 ASP A CA 1
ATOM 1291 C C . ASP A 1 162 ? -20.468 2.971 6.310 1.00 88.88 162 ASP A C 1
ATOM 1293 O O . ASP A 1 162 ? -20.954 3.385 5.262 1.00 88.88 162 ASP A O 1
ATOM 1297 N N . THR A 1 163 ? -19.160 3.074 6.563 1.00 92.06 163 THR A N 1
ATOM 1298 C CA . THR A 1 163 ? -18.182 3.636 5.622 1.00 92.06 163 THR A CA 1
ATOM 1299 C C . THR A 1 163 ? -18.002 2.771 4.374 1.00 92.06 163 THR A C 1
ATOM 1301 O O . THR A 1 163 ? -17.772 1.561 4.459 1.00 92.06 163 THR A O 1
ATOM 1304 N N . ASP A 1 164 ? -17.996 3.410 3.205 1.00 91.44 164 ASP A N 1
ATOM 1305 C CA . ASP A 1 164 ? -17.644 2.763 1.935 1.00 91.44 164 ASP A CA 1
ATOM 1306 C C . ASP A 1 164 ? -16.128 2.516 1.806 1.00 91.44 164 ASP A C 1
ATOM 1308 O O . ASP A 1 164 ? -15.681 1.772 0.931 1.00 91.44 164 ASP A O 1
ATOM 1312 N N . TYR A 1 165 ? -15.320 3.095 2.702 1.00 91.88 165 TYR A N 1
ATOM 1313 C CA . TYR A 1 165 ? -13.859 3.034 2.651 1.00 91.88 165 TYR A CA 1
ATOM 1314 C C . TYR A 1 165 ? -13.259 1.833 3.391 1.00 91.88 165 TYR A C 1
ATOM 1316 O O . TYR A 1 165 ? -12.041 1.656 3.357 1.00 91.88 165 TYR A O 1
ATOM 1324 N N . ASP A 1 166 ? -14.068 0.953 3.987 1.00 90.38 166 ASP A N 1
ATOM 1325 C CA . ASP A 1 166 ? -13.618 -0.324 4.569 1.00 90.38 166 ASP A CA 1
ATOM 1326 C C . ASP A 1 166 ? -13.442 -1.421 3.496 1.00 90.38 166 ASP A C 1
ATOM 1328 O O . ASP A 1 166 ? -13.965 -2.540 3.563 1.00 90.38 166 ASP A O 1
ATOM 1332 N N . THR A 1 167 ? -12.708 -1.088 2.434 1.00 89.81 167 THR A N 1
ATOM 1333 C CA . THR A 1 167 ? -12.452 -2.013 1.327 1.00 89.81 167 THR A CA 1
ATOM 1334 C C . THR A 1 167 ? -11.210 -2.863 1.583 1.00 89.81 167 THR A C 1
ATOM 1336 O O . THR A 1 167 ? -10.195 -2.414 2.116 1.00 89.81 167 THR A O 1
ATOM 1339 N N . GLY A 1 168 ? -11.276 -4.138 1.192 1.00 87.00 168 GLY A N 1
ATOM 1340 C CA . GLY A 1 168 ? -10.140 -5.063 1.258 1.00 87.00 168 GLY A CA 1
ATOM 1341 C C . GLY A 1 168 ? -9.894 -5.719 2.621 1.00 87.00 168 GLY A C 1
ATOM 1342 O O . GLY A 1 168 ? -9.184 -6.718 2.663 1.00 87.00 168 GLY A O 1
ATOM 1343 N N . ARG A 1 169 ? -10.528 -5.268 3.712 1.00 90.88 169 ARG A N 1
ATOM 1344 C CA . ARG A 1 169 ? -10.324 -5.824 5.064 1.00 90.88 169 ARG A CA 1
ATOM 1345 C C . ARG A 1 169 ? -10.638 -7.315 5.182 1.00 90.88 169 ARG A C 1
ATOM 1347 O O . ARG A 1 169 ? -9.824 -8.088 5.683 1.00 90.88 169 ARG A O 1
ATOM 1354 N N . LYS A 1 170 ? -11.798 -7.741 4.668 1.00 91.50 170 LYS A N 1
ATOM 1355 C CA . LYS A 1 170 ? -12.197 -9.163 4.646 1.00 91.50 170 LYS A CA 1
ATOM 1356 C C . LYS A 1 170 ? -11.217 -10.006 3.827 1.00 91.50 170 LYS A C 1
ATOM 1358 O O . LYS A 1 170 ? -10.757 -11.039 4.296 1.00 91.50 170 LYS A O 1
ATOM 1363 N N . LEU A 1 171 ? -10.829 -9.509 2.649 1.00 92.62 171 LEU A N 1
ATOM 1364 C CA . LEU A 1 171 ? -9.859 -10.176 1.776 1.00 92.62 171 LEU A CA 1
ATOM 1365 C C . LEU A 1 171 ? -8.486 -10.298 2.450 1.00 92.62 171 LEU A C 1
ATOM 1367 O O . LEU A 1 171 ? -7.863 -11.354 2.377 1.00 92.62 171 LEU A O 1
ATOM 1371 N N . ALA A 1 172 ? -8.030 -9.246 3.132 1.00 92.25 172 ALA A N 1
ATOM 1372 C CA . ALA A 1 172 ? -6.780 -9.243 3.880 1.00 92.25 172 ALA A CA 1
ATOM 1373 C C . ALA A 1 172 ? -6.804 -10.252 5.034 1.00 92.25 172 ALA A C 1
ATOM 1375 O O . ALA A 1 172 ? -5.850 -11.013 5.190 1.00 92.25 172 ALA A O 1
ATOM 1376 N N . SER A 1 173 ? -7.906 -10.323 5.786 1.00 92.12 173 SER A N 1
ATOM 1377 C CA . SER A 1 173 ? -8.089 -11.318 6.849 1.00 92.12 173 SER A CA 1
ATOM 1378 C C . SER A 1 173 ? -8.034 -12.752 6.302 1.00 92.12 173 SER A C 1
ATOM 1380 O O . SER A 1 173 ? -7.237 -13.568 6.776 1.00 92.12 173 SER A O 1
ATOM 1382 N N . ASP A 1 174 ? -8.777 -13.030 5.226 1.00 92.06 174 ASP A N 1
ATOM 1383 C CA . ASP A 1 174 ? -8.784 -14.335 4.557 1.00 92.06 174 ASP A CA 1
ATOM 1384 C C . ASP A 1 174 ? -7.406 -14.696 3.981 1.00 92.06 174 ASP A C 1
ATOM 1386 O O . ASP A 1 174 ? -6.985 -15.856 3.998 1.00 92.06 174 ASP A O 1
ATOM 1390 N N . PHE A 1 175 ? -6.681 -13.716 3.442 1.00 91.75 175 PHE A N 1
ATOM 1391 C CA . PHE A 1 175 ? -5.329 -13.902 2.924 1.00 91.75 175 PHE A CA 1
ATOM 1392 C C . PHE A 1 175 ? -4.341 -14.245 4.039 1.00 91.75 175 PHE A C 1
ATOM 1394 O O . PHE A 1 175 ? -3.602 -15.222 3.918 1.00 91.75 175 PHE A O 1
ATOM 1401 N N . VAL A 1 176 ? -4.361 -13.498 5.146 1.00 91.12 176 VAL A N 1
ATOM 1402 C CA . VAL A 1 176 ? -3.513 -13.769 6.313 1.00 91.12 176 VAL A CA 1
ATOM 1403 C C . VAL A 1 176 ? -3.795 -15.169 6.858 1.00 91.12 176 VAL A C 1
ATOM 1405 O O . VAL A 1 176 ? -2.856 -15.944 7.044 1.00 91.12 176 VAL A O 1
ATOM 1408 N N . GLN A 1 177 ? -5.067 -15.552 7.002 1.00 90.31 177 GLN A N 1
ATOM 1409 C CA . GLN A 1 177 ? -5.440 -16.880 7.487 1.00 90.31 177 GLN A CA 1
ATOM 1410 C C . GLN A 1 177 ? -4.960 -18.003 6.551 1.00 90.31 177 GLN A C 1
ATOM 1412 O O . GLN A 1 177 ? -4.399 -18.996 7.019 1.00 90.31 177 GLN A O 1
ATOM 1417 N N . ARG A 1 178 ? -5.127 -17.844 5.229 1.00 89.69 178 ARG A N 1
ATOM 1418 C CA . ARG A 1 178 ? -4.669 -18.829 4.230 1.00 89.69 178 ARG A CA 1
ATOM 1419 C C . ARG A 1 178 ? -3.150 -18.902 4.109 1.00 89.69 178 ARG A C 1
ATOM 1421 O O . ARG A 1 178 ? -2.620 -19.977 3.840 1.00 89.69 178 ARG A O 1
ATOM 1428 N N . SER A 1 179 ? -2.453 -17.783 4.301 1.00 86.38 179 SER A N 1
ATOM 1429 C CA . SER A 1 179 ? -0.992 -17.713 4.198 1.00 86.38 179 SER A CA 1
ATOM 1430 C C . SER A 1 179 ? -0.275 -18.522 5.285 1.00 86.38 179 SER A C 1
ATOM 1432 O O . SER A 1 179 ? 0.885 -18.889 5.114 1.00 86.38 179 SER A O 1
ATOM 1434 N N . GLY A 1 180 ? -0.953 -18.806 6.406 1.00 85.12 180 GLY A N 1
ATOM 1435 C CA . GLY A 1 180 ? -0.375 -19.521 7.544 1.00 85.12 180 GLY A CA 1
ATOM 1436 C C . GLY A 1 180 ? 0.701 -18.730 8.296 1.00 85.12 180 GLY A C 1
ATOM 1437 O O . GLY A 1 180 ? 1.374 -19.299 9.160 1.00 85.12 180 GLY A O 1
ATOM 1438 N N . LEU A 1 181 ? 0.869 -17.440 7.986 1.00 84.00 181 LEU A N 1
ATOM 1439 C CA . LEU A 1 181 ? 1.785 -16.543 8.683 1.00 84.00 181 LEU A CA 1
ATOM 1440 C C . LEU A 1 181 ? 1.297 -16.333 10.119 1.00 84.00 181 LEU A C 1
ATOM 1442 O O . LEU A 1 181 ? 0.175 -15.891 10.351 1.00 84.00 181 LEU A O 1
ATOM 1446 N N . ARG A 1 182 ? 2.145 -16.689 11.088 1.00 75.81 182 ARG A N 1
ATOM 1447 C CA . ARG A 1 182 ? 1.820 -16.598 12.521 1.00 75.81 182 ARG A CA 1
ATOM 1448 C C . ARG A 1 182 ? 2.368 -15.339 13.179 1.00 75.81 182 ARG A C 1
ATOM 1450 O O . ARG A 1 182 ? 1.770 -14.853 14.131 1.00 75.81 182 ARG A O 1
ATOM 1457 N N . ASN A 1 183 ? 3.488 -14.839 12.669 1.00 82.31 183 ASN A N 1
ATOM 1458 C CA . ASN A 1 183 ? 4.178 -13.678 13.208 1.00 82.31 183 ASN A CA 1
ATOM 1459 C C . ASN A 1 183 ? 3.979 -12.511 12.243 1.00 82.31 183 ASN A C 1
ATOM 1461 O O . ASN A 1 183 ? 4.141 -12.674 11.033 1.00 82.31 183 ASN A O 1
ATOM 1465 N N . MET A 1 184 ? 3.603 -11.358 12.790 1.00 85.00 184 MET A N 1
ATOM 1466 C CA . MET A 1 184 ? 3.455 -10.104 12.058 1.00 85.00 184 MET A CA 1
ATOM 1467 C C . MET A 1 184 ? 4.292 -9.020 12.749 1.00 85.00 184 MET A C 1
ATOM 1469 O O . MET A 1 184 ? 4.381 -9.031 13.979 1.00 85.00 184 MET A O 1
ATOM 1473 N N . PRO A 1 185 ? 4.875 -8.073 11.994 1.00 92.00 185 PRO A N 1
ATOM 1474 C CA . PRO A 1 185 ? 4.789 -7.934 10.536 1.00 92.00 185 PRO A CA 1
ATOM 1475 C C . PRO A 1 185 ? 5.595 -8.973 9.751 1.00 92.00 185 PRO A C 1
ATOM 1477 O O . PRO A 1 185 ? 6.526 -9.581 10.269 1.00 92.00 185 PRO A O 1
ATOM 1480 N N . GLN A 1 186 ? 5.264 -9.121 8.469 1.00 92.75 186 GLN A N 1
ATOM 1481 C CA . GLN A 1 186 ? 5.997 -9.954 7.519 1.00 92.75 186 GLN A CA 1
ATOM 1482 C C . GLN A 1 186 ? 6.181 -9.207 6.194 1.00 92.75 186 GLN A C 1
ATOM 1484 O O . GLN A 1 186 ? 5.227 -8.677 5.630 1.00 92.75 186 GLN A O 1
ATOM 1489 N N . ALA A 1 187 ? 7.398 -9.215 5.649 1.00 94.12 187 ALA A N 1
ATOM 1490 C CA . ALA A 1 187 ? 7.664 -8.769 4.280 1.00 94.12 187 ALA A CA 1
ATOM 1491 C C . ALA A 1 187 ? 7.881 -9.971 3.351 1.00 94.12 187 ALA A C 1
ATOM 1493 O O . ALA A 1 187 ? 8.551 -10.938 3.726 1.00 94.12 187 ALA A O 1
ATOM 1494 N N . LEU A 1 188 ? 7.327 -9.902 2.142 1.00 94.19 188 LEU A N 1
ATOM 1495 C CA . LEU A 1 188 ? 7.462 -10.900 1.086 1.00 94.19 188 LEU A CA 1
ATOM 1496 C C . LEU A 1 188 ? 8.185 -10.291 -0.120 1.00 94.19 188 LEU A C 1
ATOM 1498 O O . LEU A 1 188 ? 7.756 -9.259 -0.636 1.00 94.19 188 LEU A O 1
ATOM 1502 N N . ILE A 1 189 ? 9.220 -10.963 -0.624 1.00 94.06 189 ILE A N 1
ATOM 1503 C CA . ILE A 1 189 ? 9.858 -10.636 -1.907 1.00 94.06 189 ILE A CA 1
ATOM 1504 C C . ILE A 1 189 ? 9.484 -11.708 -2.924 1.00 94.06 189 ILE A C 1
ATOM 1506 O O . ILE A 1 189 ? 9.849 -12.871 -2.766 1.00 94.06 189 ILE A O 1
ATOM 1510 N N . ASN A 1 190 ? 8.740 -11.330 -3.968 1.00 94.19 190 ASN A N 1
ATOM 1511 C CA . ASN A 1 190 ? 8.203 -12.262 -4.970 1.00 94.19 190 ASN A CA 1
ATOM 1512 C C . ASN A 1 190 ? 7.498 -13.480 -4.332 1.00 94.19 190 ASN A C 1
ATOM 1514 O O . ASN A 1 190 ? 7.614 -14.606 -4.811 1.00 94.19 190 ASN A O 1
ATOM 1518 N N . GLY A 1 191 ? 6.788 -13.246 -3.224 1.00 91.69 191 GLY A N 1
ATOM 1519 C CA . GLY A 1 191 ? 6.062 -14.272 -2.472 1.00 91.69 191 GLY A CA 1
ATOM 1520 C C . GLY A 1 191 ? 6.894 -15.046 -1.451 1.00 91.69 191 GLY A C 1
ATOM 1521 O O . GLY A 1 191 ? 6.325 -15.795 -0.664 1.00 91.69 191 GLY A O 1
ATOM 1522 N N . ILE A 1 192 ? 8.213 -14.863 -1.406 1.00 92.69 192 ILE A N 1
ATOM 1523 C CA . ILE A 1 192 ? 9.076 -15.520 -0.420 1.00 92.69 192 ILE A CA 1
ATOM 1524 C C . ILE A 1 192 ? 9.127 -14.662 0.853 1.00 92.69 192 ILE A C 1
ATOM 1526 O O . ILE A 1 192 ? 9.525 -13.495 0.763 1.00 92.69 192 ILE A O 1
ATOM 1530 N N . PRO A 1 193 ? 8.750 -15.200 2.028 1.00 91.44 193 PRO A N 1
ATOM 1531 C CA . PRO A 1 193 ? 8.843 -14.467 3.282 1.00 91.44 193 PRO A CA 1
ATOM 1532 C C . PRO A 1 193 ? 10.297 -14.222 3.677 1.00 91.44 193 PRO A C 1
ATOM 1534 O O . PRO A 1 193 ? 11.123 -15.136 3.681 1.00 91.44 193 PRO A O 1
ATOM 1537 N N . LEU A 1 194 ? 10.607 -12.972 4.018 1.00 89.31 194 LEU A N 1
ATOM 1538 C CA . LEU A 1 194 ? 11.902 -12.603 4.573 1.00 89.31 194 LEU A CA 1
ATOM 1539 C C . LEU A 1 194 ? 12.019 -13.071 6.032 1.00 89.31 194 LEU A C 1
ATOM 1541 O O . LEU A 1 194 ? 11.035 -13.022 6.773 1.00 89.31 194 LEU A O 1
ATOM 1545 N N . PRO A 1 195 ? 13.207 -13.516 6.472 1.00 84.62 195 PRO A N 1
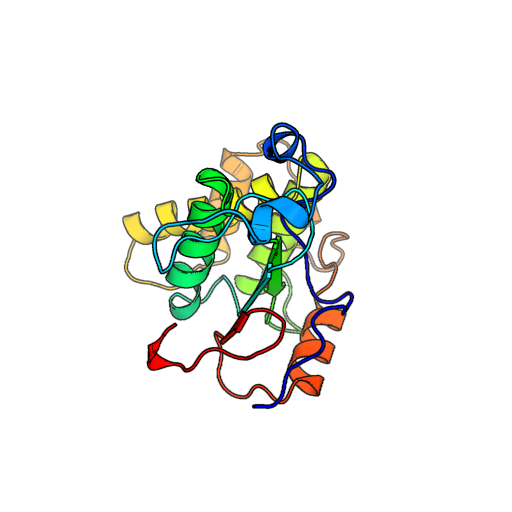ATOM 1546 C CA . PRO A 1 195 ? 13.416 -13.899 7.861 1.00 84.62 195 PRO A CA 1
ATOM 1547 C C . PRO A 1 195 ? 13.288 -12.680 8.782 1.00 84.62 195 PRO A C 1
ATOM 1549 O O . PRO A 1 195 ? 13.714 -11.589 8.418 1.00 84.62 195 PRO A O 1
ATOM 1552 N N . GLU A 1 196 ? 12.798 -12.881 10.008 1.00 76.69 196 GLU A N 1
ATOM 1553 C CA . GLU A 1 196 ? 12.571 -11.804 10.993 1.00 76.69 196 GLU A CA 1
ATOM 1554 C C . GLU A 1 196 ? 13.807 -10.936 11.262 1.00 76.69 196 GLU A C 1
ATOM 1556 O O . GLU A 1 196 ? 13.692 -9.743 11.499 1.00 76.69 196 GLU A O 1
ATOM 1561 N N . LYS A 1 197 ? 15.012 -11.510 11.167 1.00 72.94 197 LYS A N 1
ATOM 1562 C CA . LYS A 1 197 ? 16.280 -10.774 11.332 1.00 72.94 197 LYS A CA 1
ATOM 1563 C C . LYS A 1 197 ? 16.537 -9.727 10.242 1.00 72.94 197 LYS A C 1
ATOM 1565 O O . LYS A 1 197 ? 17.484 -8.955 10.360 1.00 72.94 197 LYS A O 1
ATOM 1570 N N . SER A 1 198 ? 15.783 -9.784 9.152 1.00 71.19 198 SER A N 1
ATOM 1571 C CA . SER A 1 198 ? 15.890 -8.899 7.993 1.00 71.19 198 SER A CA 1
ATOM 1572 C C . SER A 1 198 ? 14.712 -7.930 7.880 1.00 71.19 198 SER A C 1
ATOM 1574 O O . SER A 1 198 ? 14.656 -7.202 6.889 1.00 71.19 198 SER A O 1
ATOM 1576 N N . LEU A 1 199 ? 13.787 -7.956 8.847 1.00 58.41 199 LEU A N 1
ATOM 1577 C CA . LEU A 1 199 ? 12.640 -7.053 8.944 1.00 58.41 199 LEU A CA 1
ATOM 1578 C C . LEU A 1 199 ? 12.980 -5.808 9.772 1.00 58.41 199 LEU A C 1
ATOM 1580 O O . LEU A 1 199 ? 13.789 -5.924 10.720 1.00 58.41 199 LEU A O 1
#

Foldseek 3Di:
DDFAPPPFPLWAWQDQLQDDPVLPPAAQDPVQVVDDDDPPDDDSHSDADKEKEKEAQLQDPVCLVVLVVLLVCVVVVPSYTYIYRQQFDPPDFLQGGVSNVLQLQQQVQCVVPHNSSSSVLSNVLVVVVVVVDDDGGDSVSSVVSCCVVPVPDDSCCRGPPPHPSSPSNVSSNVSCVVLPDDDPTWMAMNRHTDDPVVD